Protein AF-A0A0R5RPY8-F1 (afdb_monomer_lite)

Sequence (213 aa):
MSQLYQPDLFLQERIPRKPYCTDDLSYGIRPRSYKTAITRRYIQVNPPHLRTFLLFDLDYAGAALAWEDNNLPMPAWAAINRENTHAHLAYALSAPVLTADFGGRQAALRYLAAIEAAYRAKLGGDDGFSGLITKNPMHPHWELLRGVPDAVRGYDLPYLADFVDLERFKPYVGRSNVEAVGLGRNCTVFNVVSRWAYENVLEYKQQGLTLAG

Structure (mmCIF, N/CA/C/O backbone):
data_AF-A0A0R5RPY8-F1
#
_entry.id   AF-A0A0R5RPY8-F1
#
loop_
_atom_site.group_PDB
_atom_site.id
_atom_site.type_symbol
_atom_site.label_atom_id
_atom_site.label_alt_id
_atom_site.label_comp_id
_atom_site.label_asym_id
_atom_site.label_entity_id
_atom_site.label_seq_id
_atom_site.pdbx_PDB_ins_code
_atom_site.Cartn_x
_atom_site.Cartn_y
_atom_site.Cartn_z
_atom_site.occupancy
_atom_site.B_iso_or_equiv
_atom_site.auth_seq_id
_atom_site.auth_comp_id
_atom_site.auth_asym_id
_atom_site.auth_atom_id
_atom_site.pdbx_PDB_model_num
ATOM 1 N N . MET A 1 1 ? 0.879 14.647 -32.723 1.00 34.28 1 MET A N 1
ATOM 2 C CA . MET A 1 1 ? 1.144 13.501 -31.828 1.00 34.28 1 MET A CA 1
ATOM 3 C C . MET A 1 1 ? 1.061 14.003 -30.397 1.00 34.28 1 MET A C 1
ATOM 5 O O . MET A 1 1 ? 2.007 14.622 -29.930 1.00 34.28 1 MET A O 1
ATOM 9 N N . SER A 1 2 ? -0.089 13.848 -29.737 1.00 33.00 2 SER A N 1
ATOM 10 C CA . SER A 1 2 ? -0.198 14.146 -28.308 1.00 33.00 2 SER A CA 1
ATOM 11 C C . SER A 1 2 ? 0.718 13.177 -27.565 1.00 33.00 2 SER A C 1
ATOM 13 O O . SER A 1 2 ? 0.474 11.971 -27.598 1.00 33.00 2 SER A O 1
ATOM 15 N N . GLN A 1 3 ? 1.786 13.674 -26.939 1.00 34.62 3 GLN A N 1
ATOM 16 C CA . GLN A 1 3 ? 2.471 12.899 -25.911 1.00 34.62 3 GLN A CA 1
ATOM 17 C C . GLN A 1 3 ? 1.409 12.550 -24.871 1.00 34.62 3 GLN A C 1
ATOM 19 O O . GLN A 1 3 ? 0.884 13.437 -24.200 1.00 34.62 3 GLN A O 1
ATOM 24 N N . LEU A 1 4 ? 1.026 11.275 -24.807 1.00 37.06 4 LEU A N 1
ATOM 25 C CA . LEU A 1 4 ? 0.243 10.747 -23.702 1.00 37.06 4 LEU A CA 1
ATOM 26 C C . LEU A 1 4 ? 1.068 11.041 -22.451 1.00 37.06 4 LEU A C 1
ATOM 28 O O . LEU A 1 4 ? 2.100 10.414 -22.228 1.00 37.06 4 LEU A O 1
ATOM 32 N N . TYR A 1 5 ? 0.670 12.066 -21.700 1.00 44.44 5 TYR A N 1
ATOM 33 C CA . TYR A 1 5 ? 1.256 12.378 -20.408 1.00 44.44 5 TYR A CA 1
ATOM 34 C C . TYR A 1 5 ? 0.985 11.170 -19.514 1.00 44.44 5 TYR A C 1
ATOM 36 O O . TYR A 1 5 ? -0.126 10.982 -19.022 1.00 44.44 5 TYR A O 1
ATOM 44 N N . GLN A 1 6 ? 1.973 10.287 -19.410 1.00 51.44 6 GLN A N 1
ATOM 45 C CA . GLN A 1 6 ? 1.868 9.083 -18.611 1.00 51.44 6 GLN A CA 1
ATOM 46 C C . GLN A 1 6 ? 2.116 9.494 -17.157 1.00 51.44 6 GLN A C 1
ATOM 48 O O . GLN A 1 6 ? 3.220 9.949 -16.848 1.00 51.44 6 GLN A O 1
ATOM 53 N N . PRO A 1 7 ? 1.111 9.398 -16.270 1.00 59.22 7 PRO A N 1
ATOM 54 C CA . PRO A 1 7 ? 1.283 9.820 -14.891 1.00 59.22 7 PRO A CA 1
ATOM 55 C C . PRO A 1 7 ? 2.375 8.979 -14.217 1.00 59.22 7 PRO A C 1
ATOM 57 O O . PRO A 1 7 ? 2.445 7.755 -14.384 1.00 59.22 7 PRO A O 1
ATOM 60 N N . ASP A 1 8 ? 3.246 9.656 -13.470 1.00 74.88 8 ASP A N 1
ATOM 61 C CA . ASP A 1 8 ? 4.256 9.005 -12.643 1.00 74.88 8 ASP A CA 1
ATOM 62 C C . ASP A 1 8 ? 3.572 8.154 -11.561 1.00 74.88 8 ASP A C 1
ATOM 64 O O . ASP A 1 8 ? 2.689 8.645 -10.857 1.00 74.88 8 ASP A O 1
ATOM 68 N N . LEU A 1 9 ? 3.998 6.893 -11.404 1.00 77.12 9 LEU A N 1
ATOM 69 C CA . LEU A 1 9 ? 3.459 5.987 -10.379 1.00 77.12 9 LEU A CA 1
ATOM 70 C C . LEU A 1 9 ? 3.677 6.526 -8.974 1.00 77.12 9 LEU A C 1
ATOM 72 O O . LEU A 1 9 ? 2.861 6.296 -8.086 1.00 77.12 9 LEU A O 1
ATOM 76 N N . PHE A 1 10 ? 4.773 7.249 -8.768 1.00 77.00 10 PHE A N 1
ATOM 77 C CA . PHE A 1 10 ? 5.092 7.799 -7.460 1.00 77.00 10 PHE A CA 1
ATOM 78 C C . PHE A 1 10 ? 4.396 9.116 -7.160 1.00 77.00 10 PHE A C 1
ATOM 80 O O . PHE A 1 10 ? 4.655 9.679 -6.095 1.00 77.00 10 PHE A O 1
ATOM 87 N N . LEU A 1 11 ? 3.515 9.588 -8.056 1.00 66.12 11 LEU A N 1
ATOM 88 C CA . LEU A 1 11 ? 2.802 10.852 -7.903 1.00 66.12 11 LEU A CA 1
ATOM 89 C C . LEU A 1 11 ? 3.779 11.949 -7.471 1.00 66.12 11 LEU A C 1
ATOM 91 O O . LEU A 1 11 ? 3.689 12.449 -6.346 1.00 66.12 11 LEU A O 1
ATOM 95 N N . GLN A 1 12 ? 4.773 12.187 -8.342 1.00 59.06 12 GLN A N 1
ATOM 96 C CA . GLN A 1 12 ? 5.889 13.129 -8.194 1.00 59.06 12 GLN A CA 1
ATOM 97 C C . GLN A 1 12 ? 5.537 14.239 -7.191 1.00 59.06 12 GLN A C 1
ATOM 99 O O . GLN A 1 12 ? 4.602 14.988 -7.439 1.00 59.06 12 GLN A O 1
ATOM 104 N N . GLU A 1 13 ? 6.263 14.267 -6.059 1.00 67.25 13 GLU A N 1
ATOM 105 C CA . GLU A 1 13 ? 6.085 15.098 -4.839 1.00 67.25 13 GLU A CA 1
ATOM 106 C C . GLU A 1 13 ? 5.473 14.411 -3.603 1.00 67.25 13 GLU A C 1
ATOM 108 O O . GLU A 1 13 ? 5.621 14.936 -2.498 1.00 67.25 13 GLU A O 1
ATOM 113 N N . ARG A 1 14 ? 4.864 13.223 -3.720 1.00 78.06 14 ARG A N 1
ATOM 114 C CA . ARG A 1 14 ? 4.205 12.563 -2.565 1.00 78.06 14 ARG A CA 1
ATOM 115 C C . ARG A 1 14 ? 5.072 11.573 -1.781 1.00 78.06 14 ARG A C 1
ATOM 117 O O . ARG A 1 14 ? 4.746 11.228 -0.648 1.00 78.06 14 ARG A O 1
ATOM 124 N N . ILE A 1 15 ? 6.184 11.127 -2.350 1.00 84.69 15 ILE A N 1
ATOM 125 C CA . ILE A 1 15 ? 7.127 10.202 -1.704 1.00 84.69 15 ILE A CA 1
ATOM 126 C C . ILE A 1 15 ? 8.147 10.933 -0.804 1.00 84.69 15 ILE A C 1
ATOM 128 O O . ILE A 1 15 ? 8.403 12.127 -0.986 1.00 84.69 15 ILE A O 1
ATOM 132 N N . PRO A 1 16 ? 8.787 10.243 0.162 1.00 90.00 16 PRO A N 1
ATOM 133 C CA . PRO A 1 16 ? 9.788 10.869 1.022 1.00 90.00 16 PRO A CA 1
ATOM 134 C C . PRO A 1 16 ? 10.980 11.436 0.230 1.00 90.00 16 PRO A C 1
ATOM 136 O O . PRO A 1 16 ? 11.504 10.792 -0.673 1.00 90.00 16 PRO A O 1
ATOM 139 N N . ARG A 1 17 ? 11.512 12.597 0.648 1.00 89.88 17 ARG A N 1
ATOM 140 C CA . ARG A 1 17 ? 12.751 13.171 0.068 1.00 89.88 17 ARG A CA 1
ATOM 141 C C . ARG A 1 17 ? 13.954 12.233 0.180 1.00 89.88 17 ARG A C 1
ATOM 143 O O . ARG A 1 17 ? 14.835 12.235 -0.682 1.00 89.88 17 ARG A O 1
ATOM 150 N N . LYS A 1 18 ? 14.007 11.478 1.281 1.00 93.94 18 LYS A N 1
ATOM 151 C CA . LYS A 1 18 ? 15.014 10.451 1.533 1.00 93.94 18 LYS A CA 1
ATOM 152 C C . LYS A 1 18 ? 14.344 9.115 1.866 1.00 93.94 18 LYS A C 1
ATOM 154 O O . LYS A 1 18 ? 14.290 8.774 3.048 1.00 93.94 18 LYS A O 1
ATOM 159 N N . PRO A 1 19 ? 13.784 8.397 0.879 1.00 94.88 19 PRO A N 1
ATOM 160 C CA . PRO A 1 19 ? 13.073 7.164 1.162 1.00 94.88 19 PRO A CA 1
ATOM 161 C C . PRO A 1 19 ? 14.033 6.104 1.694 1.00 94.88 19 PRO A C 1
ATOM 163 O O . PRO A 1 19 ? 15.197 6.041 1.277 1.00 94.88 19 PRO A O 1
ATOM 166 N N . TYR A 1 20 ? 13.538 5.252 2.590 1.00 97.19 20 TYR A N 1
ATOM 167 C CA . TYR A 1 20 ? 14.199 3.981 2.856 1.00 97.19 20 TYR A CA 1
ATOM 168 C C . TYR A 1 20 ? 14.175 3.112 1.599 1.00 97.19 20 TYR A C 1
ATOM 170 O O . TYR A 1 20 ? 13.169 3.040 0.896 1.00 97.19 20 TYR A O 1
ATOM 178 N N . CYS A 1 21 ? 15.287 2.448 1.314 1.00 97.12 21 CYS A N 1
ATOM 179 C CA . CYS A 1 21 ? 15.398 1.530 0.191 1.00 97.12 21 CYS A CA 1
ATOM 180 C C . CYS A 1 21 ? 16.419 0.428 0.480 1.00 97.12 21 CYS A C 1
ATOM 182 O O . CYS A 1 21 ? 17.316 0.611 1.314 1.00 97.12 21 CYS A O 1
ATOM 184 N N . THR A 1 22 ? 16.303 -0.686 -0.238 1.00 97.88 22 THR A N 1
ATOM 185 C CA . THR A 1 22 ? 17.296 -1.769 -0.265 1.00 97.88 22 THR A CA 1
ATOM 186 C C . THR A 1 22 ? 17.104 -2.642 -1.507 1.00 97.88 22 THR A C 1
ATOM 188 O O . THR A 1 22 ? 16.036 -2.620 -2.117 1.00 97.88 22 THR A O 1
ATOM 191 N N . ASP A 1 23 ? 18.127 -3.403 -1.883 1.00 97.31 23 ASP A N 1
ATOM 192 C CA . ASP A 1 23 ? 18.001 -4.471 -2.884 1.00 97.31 23 ASP A CA 1
ATOM 193 C C . ASP A 1 23 ? 17.693 -5.828 -2.248 1.00 97.31 23 ASP A C 1
ATOM 195 O O . ASP A 1 23 ? 17.139 -6.702 -2.906 1.00 97.31 23 ASP A O 1
ATOM 199 N N . ASP A 1 24 ? 18.000 -5.983 -0.963 1.00 95.12 24 ASP A N 1
ATOM 200 C CA . ASP A 1 24 ? 17.752 -7.197 -0.196 1.00 95.12 24 ASP A CA 1
ATOM 201 C C . ASP A 1 24 ? 17.375 -6.807 1.239 1.00 95.12 24 ASP A C 1
ATOM 203 O O . ASP A 1 24 ? 18.067 -6.027 1.905 1.00 95.12 24 ASP A O 1
ATOM 207 N N . LEU A 1 25 ? 16.228 -7.313 1.691 1.00 92.75 25 LEU A N 1
ATOM 208 C CA . LEU A 1 25 ? 15.677 -7.039 3.015 1.00 92.75 25 LEU A CA 1
ATOM 209 C C . LEU A 1 25 ? 16.557 -7.620 4.137 1.00 92.75 25 LEU A C 1
ATOM 211 O O . LEU A 1 25 ? 16.541 -7.073 5.241 1.00 92.75 25 LEU A O 1
ATOM 215 N N . SER A 1 26 ? 17.376 -8.644 3.857 1.00 94.50 26 SER A N 1
ATOM 216 C CA . SER A 1 26 ? 18.283 -9.277 4.828 1.00 94.50 26 SER A CA 1
ATOM 217 C C . SER A 1 26 ? 19.377 -8.329 5.348 1.00 94.50 26 SER A C 1
ATOM 219 O O . SER A 1 26 ? 19.775 -8.408 6.510 1.00 94.50 26 SER A O 1
ATOM 221 N N . TYR A 1 27 ? 19.812 -7.362 4.530 1.00 93.31 27 TYR A N 1
ATOM 222 C CA . TYR A 1 27 ? 20.811 -6.349 4.903 1.00 93.31 27 TYR A CA 1
ATOM 223 C C . TYR A 1 27 ? 20.211 -5.101 5.570 1.00 93.31 27 TYR A C 1
ATOM 225 O O . TYR A 1 27 ? 20.927 -4.129 5.854 1.00 93.31 27 TYR A O 1
ATOM 233 N N . GLY A 1 28 ? 18.898 -5.113 5.808 1.00 94.12 28 GLY A N 1
ATOM 234 C CA . GLY A 1 28 ? 18.139 -3.985 6.328 1.00 94.12 28 GLY A CA 1
ATOM 235 C C . GLY A 1 28 ? 17.889 -2.884 5.294 1.00 94.12 28 GLY A C 1
ATOM 236 O O . GLY A 1 28 ? 18.290 -2.952 4.133 1.00 94.12 28 GLY A O 1
ATOM 237 N N . ILE A 1 29 ? 17.203 -1.830 5.733 1.00 96.50 29 ILE A N 1
ATOM 238 C CA . ILE A 1 29 ? 16.775 -0.707 4.889 1.00 96.50 29 ILE A CA 1
ATOM 239 C C . ILE A 1 29 ? 17.558 0.561 5.234 1.00 96.50 29 ILE A C 1
ATOM 241 O O . ILE A 1 29 ? 17.879 0.807 6.398 1.00 96.50 29 ILE A O 1
ATOM 245 N N . ARG A 1 30 ? 17.883 1.396 4.237 1.00 95.88 30 ARG A N 1
ATOM 246 C CA . ARG A 1 30 ? 18.664 2.628 4.463 1.00 95.88 30 ARG A CA 1
ATOM 247 C C . ARG A 1 30 ? 18.046 3.833 3.757 1.00 95.88 30 ARG A C 1
ATOM 249 O O . ARG A 1 30 ? 17.622 3.690 2.613 1.00 95.88 30 ARG A O 1
ATOM 256 N N . PRO A 1 31 ? 18.039 5.025 4.381 1.00 96.94 31 PRO A N 1
ATOM 257 C CA . PRO A 1 31 ? 17.570 6.232 3.719 1.00 96.94 31 PRO A CA 1
ATOM 258 C C . PRO A 1 31 ? 18.582 6.664 2.650 1.00 96.94 31 PRO A C 1
ATOM 260 O O . PRO A 1 31 ? 19.800 6.684 2.890 1.00 96.94 31 PRO A O 1
ATOM 263 N N . ARG A 1 32 ? 18.098 7.005 1.456 1.00 95.88 32 ARG A N 1
ATOM 264 C CA . ARG A 1 32 ? 18.911 7.478 0.316 1.00 95.88 32 ARG A CA 1
ATOM 265 C C . ARG A 1 32 ? 18.237 8.652 -0.375 1.00 95.88 32 ARG A C 1
ATOM 267 O O . ARG A 1 32 ? 17.076 8.911 -0.117 1.00 95.88 32 ARG A O 1
ATOM 274 N N . SER A 1 33 ? 18.945 9.385 -1.235 1.00 93.56 33 SER A N 1
ATOM 275 C CA . SER A 1 33 ? 18.291 10.380 -2.098 1.00 93.56 33 SER A CA 1
ATOM 276 C C . SER A 1 33 ? 17.282 9.696 -3.022 1.00 93.56 33 SER A C 1
ATOM 278 O O . SER A 1 33 ? 17.474 8.534 -3.385 1.00 93.56 33 SER A O 1
ATOM 280 N N . TYR A 1 34 ? 16.246 10.420 -3.451 1.00 89.31 34 TYR A N 1
ATOM 281 C CA . TYR A 1 34 ? 15.243 9.885 -4.376 1.00 89.31 34 TYR A CA 1
ATOM 282 C C . TYR A 1 34 ? 15.864 9.216 -5.615 1.00 89.31 34 TYR A C 1
ATOM 284 O O . TYR A 1 34 ? 15.565 8.060 -5.906 1.00 89.31 34 TYR A O 1
ATOM 292 N N . LYS A 1 35 ? 16.815 9.899 -6.271 1.00 90.06 35 LYS A N 1
ATOM 293 C CA . LYS A 1 35 ? 17.527 9.394 -7.457 1.00 90.06 35 LYS A CA 1
ATOM 294 C C . LYS A 1 35 ? 18.200 8.038 -7.219 1.00 90.06 35 LYS A C 1
ATOM 296 O O . LYS A 1 35 ? 18.251 7.228 -8.131 1.00 90.06 35 LYS A O 1
ATOM 301 N N . THR A 1 36 ? 18.728 7.791 -6.021 1.00 93.31 36 THR A N 1
ATOM 302 C CA . THR A 1 36 ? 19.337 6.498 -5.673 1.00 93.31 36 THR A CA 1
ATOM 303 C C . THR A 1 36 ? 18.299 5.479 -5.210 1.00 93.31 36 THR A C 1
ATOM 305 O O . THR A 1 36 ? 18.470 4.292 -5.453 1.00 93.31 36 THR A O 1
ATOM 308 N N . ALA A 1 37 ? 17.252 5.907 -4.509 1.00 93.44 37 ALA A N 1
ATOM 309 C CA . ALA A 1 37 ? 16.243 5.007 -3.959 1.00 93.44 37 ALA A CA 1
ATOM 310 C C . ALA A 1 37 ? 15.386 4.355 -5.056 1.00 93.44 37 ALA A C 1
ATOM 312 O O . ALA A 1 37 ? 15.102 3.164 -4.974 1.00 93.44 37 ALA A O 1
ATOM 313 N N . ILE A 1 38 ? 15.040 5.101 -6.113 1.00 92.00 38 ILE A N 1
ATOM 314 C CA . ILE A 1 38 ? 14.225 4.594 -7.231 1.00 92.00 38 ILE A CA 1
ATOM 315 C C . ILE A 1 38 ? 14.919 3.502 -8.054 1.00 92.00 38 ILE A C 1
ATOM 317 O O . ILE A 1 38 ? 14.260 2.763 -8.778 1.00 92.00 38 ILE A O 1
ATOM 321 N N . THR A 1 39 ? 16.239 3.360 -7.932 1.00 94.00 39 THR A N 1
ATOM 322 C CA . THR A 1 39 ? 16.997 2.301 -8.611 1.00 94.00 39 THR A CA 1
ATOM 323 C C . THR A 1 39 ? 17.139 1.040 -7.763 1.00 94.00 39 THR A C 1
ATOM 325 O O . THR A 1 39 ? 17.891 0.155 -8.153 1.00 94.00 39 THR A O 1
ATOM 328 N N . ARG A 1 40 ? 16.509 0.963 -6.584 1.00 96.94 40 ARG A N 1
ATOM 329 C CA . ARG A 1 40 ? 16.592 -0.203 -5.690 1.00 96.94 40 ARG A CA 1
ATOM 330 C C . ARG A 1 40 ? 15.372 -1.094 -5.818 1.00 96.94 40 ARG A C 1
ATOM 332 O O . ARG A 1 40 ? 14.296 -0.605 -6.162 1.00 96.94 40 ARG A O 1
ATOM 339 N N . ARG A 1 41 ? 15.515 -2.383 -5.506 1.00 97.19 41 ARG A N 1
ATOM 340 C CA . ARG A 1 41 ? 14.393 -3.337 -5.588 1.00 97.19 41 ARG A CA 1
ATOM 341 C C . ARG A 1 41 ? 13.245 -2.967 -4.654 1.00 97.19 41 ARG A C 1
ATOM 343 O O . ARG A 1 41 ? 12.090 -3.100 -5.042 1.00 97.19 41 ARG A O 1
ATOM 350 N N . TYR A 1 42 ? 13.535 -2.470 -3.461 1.00 97.69 42 TYR A N 1
ATOM 351 C CA . TYR A 1 42 ? 12.527 -2.071 -2.484 1.00 97.69 42 TYR A CA 1
ATOM 352 C C . TYR A 1 42 ? 12.649 -0.586 -2.152 1.00 97.69 42 TYR A C 1
ATOM 354 O O . TYR A 1 42 ? 13.760 -0.063 -2.014 1.00 97.69 42 TYR A O 1
ATOM 362 N N . ILE A 1 43 ? 11.509 0.089 -1.994 1.00 96.38 43 ILE A N 1
ATOM 363 C CA . ILE A 1 43 ? 11.436 1.530 -1.729 1.00 96.38 43 ILE A CA 1
ATOM 364 C C . ILE A 1 43 ? 10.279 1.880 -0.786 1.00 96.38 43 ILE A C 1
ATOM 366 O O . ILE A 1 43 ? 9.211 1.269 -0.816 1.00 96.38 43 ILE A O 1
ATOM 370 N N . GLN A 1 44 ? 10.492 2.873 0.071 1.00 96.19 44 GLN A N 1
ATOM 371 C CA . GLN A 1 44 ? 9.447 3.508 0.866 1.00 96.19 44 GLN A CA 1
ATOM 372 C C . GLN A 1 44 ? 8.684 4.523 0.012 1.00 96.19 44 GLN A C 1
ATOM 374 O O . GLN A 1 44 ? 9.271 5.477 -0.496 1.00 96.19 44 GLN A O 1
ATOM 379 N N . VAL A 1 45 ? 7.365 4.366 -0.074 1.00 94.62 45 VAL A N 1
ATOM 380 C CA . VAL A 1 45 ? 6.493 5.291 -0.823 1.00 94.62 45 VAL A CA 1
ATOM 381 C C . VAL A 1 45 ? 5.672 6.213 0.081 1.00 94.62 45 VAL A C 1
ATOM 383 O O . VAL A 1 45 ? 5.328 7.319 -0.322 1.00 94.62 45 VAL A O 1
ATOM 386 N N . ASN A 1 46 ? 5.414 5.796 1.323 1.00 93.50 46 ASN A N 1
ATOM 387 C CA . ASN A 1 46 ? 4.678 6.575 2.317 1.00 93.50 46 ASN A CA 1
ATOM 388 C C . ASN A 1 46 ? 5.648 7.379 3.209 1.00 93.50 46 ASN A C 1
ATOM 390 O O . ASN A 1 46 ? 6.485 6.767 3.888 1.00 93.50 46 ASN A O 1
ATOM 394 N N . PRO A 1 47 ? 5.567 8.724 3.254 1.00 89.75 47 PRO A N 1
ATOM 395 C CA . PRO A 1 47 ? 6.270 9.531 4.252 1.00 89.75 47 PRO A CA 1
ATOM 396 C C . PRO A 1 47 ? 5.873 9.162 5.691 1.00 89.75 47 PRO A C 1
ATOM 398 O O . PRO A 1 47 ? 4.746 8.744 5.926 1.00 89.75 47 PRO A O 1
ATOM 401 N N . PRO A 1 48 ? 6.737 9.379 6.702 1.00 85.56 48 PRO A N 1
ATOM 402 C CA . PRO A 1 48 ? 6.416 9.009 8.089 1.00 85.56 48 PRO A CA 1
ATOM 403 C C . PRO A 1 48 ? 5.131 9.644 8.652 1.00 85.56 48 PRO A C 1
ATOM 405 O O . PRO A 1 48 ? 4.483 9.064 9.517 1.00 85.56 48 PRO A O 1
ATOM 408 N N . HIS A 1 49 ? 4.771 10.832 8.160 1.00 85.12 49 HIS A N 1
ATOM 409 C CA . HIS A 1 49 ? 3.637 11.638 8.624 1.00 85.12 49 HIS A CA 1
ATOM 410 C C . HIS A 1 49 ? 2.422 11.588 7.680 1.00 85.12 49 HIS A C 1
ATOM 412 O O . HIS A 1 49 ? 1.419 12.248 7.959 1.00 85.12 49 HIS A O 1
ATOM 418 N N . LEU A 1 50 ? 2.502 10.846 6.567 1.00 89.38 50 LEU A N 1
ATOM 419 C CA . LEU A 1 50 ? 1.454 10.783 5.549 1.00 89.38 50 LEU A CA 1
ATOM 420 C C . LEU A 1 50 ? 1.270 9.364 5.019 1.00 89.38 50 LEU A C 1
ATOM 422 O O . LEU A 1 50 ? 2.229 8.695 4.637 1.00 89.38 50 LEU A O 1
ATOM 426 N N . ARG A 1 51 ? 0.014 8.949 4.885 1.00 92.00 51 ARG A N 1
ATOM 427 C CA . ARG A 1 51 ? -0.363 7.808 4.060 1.00 92.00 51 ARG A CA 1
ATOM 428 C C . ARG A 1 51 ? -0.784 8.319 2.689 1.00 92.00 51 ARG A C 1
ATOM 430 O O . ARG A 1 51 ? -1.780 9.028 2.570 1.00 92.00 51 ARG A O 1
ATOM 437 N N . THR A 1 52 ? 0.015 8.004 1.679 1.00 93.69 52 THR A N 1
ATOM 438 C CA . THR A 1 52 ? -0.209 8.348 0.267 1.00 93.69 52 THR A CA 1
ATOM 439 C C . THR A 1 52 ? -0.686 7.138 -0.527 1.00 93.69 52 THR A C 1
ATOM 441 O O . THR A 1 52 ? -1.449 7.298 -1.476 1.00 93.69 5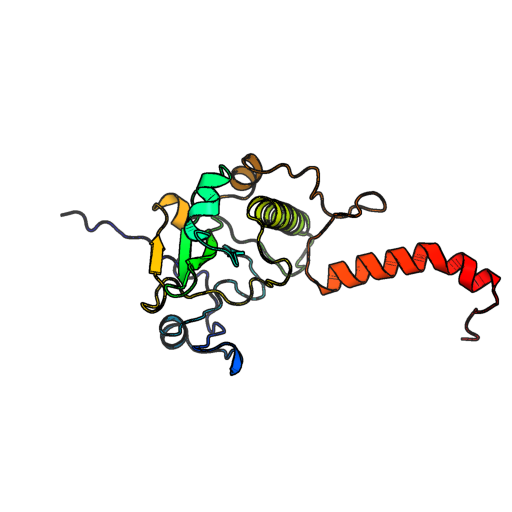2 THR A O 1
ATOM 444 N N . PHE A 1 53 ? -0.287 5.940 -0.095 1.00 95.69 53 PHE A N 1
ATOM 445 C CA . PHE A 1 53 ? -0.694 4.659 -0.652 1.00 95.69 53 PHE A CA 1
ATOM 446 C C . PHE A 1 53 ? -1.146 3.702 0.453 1.00 95.69 53 PHE A C 1
ATOM 448 O O . PHE A 1 53 ? -0.470 3.585 1.484 1.00 95.69 53 PHE A O 1
ATOM 455 N N . LEU A 1 54 ? -2.237 2.971 0.211 1.00 95.94 54 LEU A N 1
ATOM 456 C CA . LEU A 1 54 ? -2.533 1.733 0.937 1.00 95.94 54 LEU A CA 1
ATOM 457 C C . LEU A 1 54 ? -1.745 0.621 0.253 1.00 95.94 54 LEU A C 1
ATOM 459 O O . LEU A 1 54 ? -1.800 0.498 -0.971 1.00 95.94 54 LEU A O 1
ATOM 463 N N . LEU A 1 55 ? -0.986 -0.145 1.032 1.00 97.06 55 LEU A N 1
ATOM 464 C CA . LEU A 1 55 ? -0.080 -1.168 0.521 1.00 97.06 55 LEU A CA 1
ATOM 465 C C . LEU A 1 55 ? -0.455 -2.521 1.108 1.00 97.06 55 LEU A C 1
ATOM 467 O O . LEU A 1 55 ? -0.606 -2.640 2.324 1.00 97.06 55 LEU A O 1
ATOM 471 N N . PHE A 1 56 ? -0.523 -3.529 0.250 1.00 97.56 56 PHE A N 1
ATOM 472 C CA . PHE A 1 56 ? -0.854 -4.897 0.630 1.00 97.56 56 PHE A CA 1
ATOM 473 C C . PHE A 1 56 ? 0.214 -5.834 0.086 1.00 97.56 56 PHE A C 1
ATOM 475 O O . PHE A 1 56 ? 0.497 -5.791 -1.110 1.00 97.56 56 PHE A O 1
ATOM 482 N N . ASP A 1 57 ? 0.810 -6.639 0.962 1.00 96.62 57 ASP A N 1
ATOM 483 C CA . ASP A 1 57 ? 1.704 -7.729 0.581 1.00 96.62 57 ASP A CA 1
ATOM 484 C C . ASP A 1 57 ? 0.909 -9.031 0.577 1.00 96.62 57 ASP A C 1
ATOM 486 O O . ASP A 1 57 ? 0.221 -9.351 1.553 1.00 96.62 57 ASP A O 1
ATOM 490 N N . LEU A 1 58 ? 0.931 -9.709 -0.564 1.00 97.50 58 LEU A N 1
ATOM 491 C CA . LEU A 1 58 ? 0.110 -10.871 -0.856 1.00 97.50 58 LEU A CA 1
ATOM 492 C C . LEU A 1 58 ? 1.028 -12.045 -1.201 1.00 97.50 58 LEU A C 1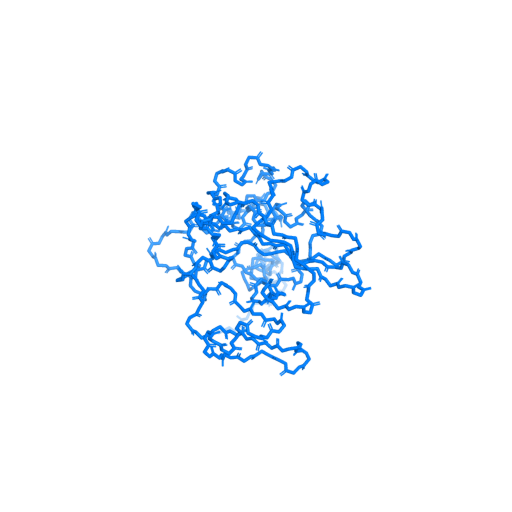
ATOM 494 O O . LEU A 1 58 ? 1.604 -12.107 -2.296 1.00 97.50 58 LEU A O 1
ATOM 498 N N . ASP A 1 59 ? 1.144 -12.972 -0.251 1.00 95.12 59 ASP A N 1
ATOM 499 C CA . ASP A 1 59 ? 2.081 -14.094 -0.288 1.00 95.12 59 ASP A CA 1
ATOM 500 C C . ASP A 1 59 ? 1.462 -15.385 -0.837 1.00 95.12 59 ASP A C 1
ATOM 502 O O . ASP A 1 59 ? 1.492 -16.444 -0.209 1.00 95.12 59 ASP A O 1
ATOM 506 N N . TYR A 1 60 ? 0.869 -15.296 -2.025 1.00 95.44 60 TYR A N 1
ATOM 507 C CA . TYR A 1 60 ? 0.305 -16.450 -2.719 1.00 95.44 60 TYR A CA 1
ATOM 508 C C . TYR A 1 60 ? 0.361 -16.287 -4.239 1.00 95.44 60 TYR A C 1
ATOM 510 O O . TYR A 1 60 ? 0.596 -15.199 -4.774 1.00 95.44 60 TYR A O 1
ATOM 518 N N . ALA A 1 61 ? 0.174 -17.400 -4.950 1.00 93.25 61 ALA A N 1
ATOM 519 C CA . ALA A 1 61 ? 0.273 -17.418 -6.399 1.00 93.25 61 ALA A CA 1
ATOM 520 C C . ALA A 1 61 ? -0.874 -16.652 -7.070 1.00 93.25 61 ALA A C 1
ATOM 522 O O . ALA A 1 61 ? -2.024 -16.761 -6.656 1.00 93.25 61 ALA A O 1
ATOM 523 N N . GLY A 1 62 ? -0.563 -15.883 -8.118 1.00 90.06 62 GLY A N 1
ATOM 524 C CA . GLY A 1 62 ? -1.565 -15.086 -8.844 1.00 90.06 62 GLY A CA 1
ATOM 525 C C . GLY A 1 62 ? -2.044 -13.827 -8.108 1.00 90.06 62 GLY A C 1
ATOM 526 O O . GLY A 1 62 ? -2.935 -13.136 -8.596 1.00 90.06 62 GLY A O 1
ATOM 527 N N . ALA A 1 63 ? -1.416 -13.469 -6.984 1.00 94.69 63 ALA A N 1
ATOM 528 C CA . ALA A 1 63 ? -1.817 -12.355 -6.127 1.00 94.69 63 ALA A CA 1
ATOM 529 C C . ALA A 1 63 ? -1.982 -10.996 -6.835 1.00 94.69 63 ALA A C 1
ATOM 531 O O . ALA A 1 63 ? -2.716 -10.129 -6.368 1.00 94.69 63 ALA A O 1
ATOM 532 N N . ALA A 1 64 ? -1.324 -10.790 -7.977 1.00 96.38 64 ALA A N 1
ATOM 533 C CA . ALA A 1 64 ? -1.426 -9.560 -8.760 1.00 96.38 64 ALA A CA 1
ATOM 534 C C . ALA A 1 64 ? -2.854 -9.233 -9.238 1.00 96.38 64 ALA A C 1
ATOM 536 O O . ALA A 1 64 ? -3.167 -8.057 -9.436 1.00 96.38 64 ALA A O 1
ATOM 537 N N . LEU A 1 65 ? -3.695 -10.257 -9.425 1.00 96.81 65 LEU A N 1
ATOM 538 C CA . LEU A 1 65 ? -5.083 -10.135 -9.890 1.00 96.81 65 LEU A CA 1
ATOM 539 C C . LEU A 1 65 ? -6.110 -10.322 -8.766 1.00 96.81 65 LEU A C 1
ATOM 541 O O . LEU A 1 65 ? -7.304 -10.196 -9.007 1.00 96.81 65 LEU A O 1
ATOM 545 N N . ALA A 1 66 ? -5.664 -10.500 -7.519 1.00 97.19 66 ALA A N 1
ATOM 546 C CA . ALA A 1 66 ? -6.554 -10.719 -6.380 1.00 97.19 66 ALA A CA 1
ATOM 547 C C . ALA A 1 66 ? -7.581 -9.591 -6.172 1.00 97.19 66 ALA A C 1
ATOM 549 O O . ALA A 1 66 ? -8.645 -9.820 -5.602 1.00 97.19 66 ALA A O 1
ATOM 550 N N . TRP A 1 67 ? -7.279 -8.368 -6.620 1.00 97.94 67 TRP A N 1
ATOM 551 C CA . TRP A 1 67 ? -8.232 -7.259 -6.593 1.00 97.94 67 TRP A CA 1
ATOM 552 C C . TRP A 1 67 ? -9.433 -7.508 -7.514 1.00 97.94 67 T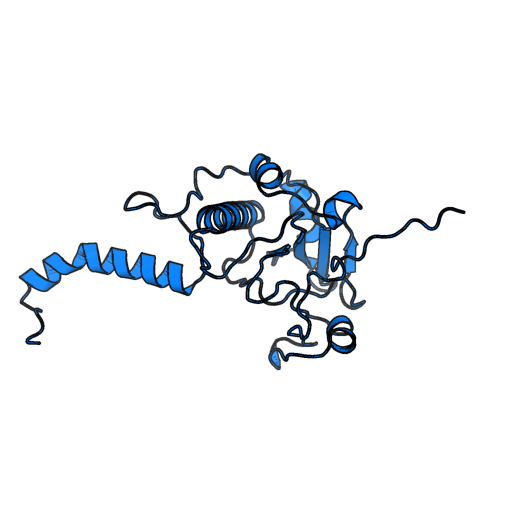RP A C 1
ATOM 554 O O . TRP A 1 67 ? -10.557 -7.199 -7.131 1.00 97.94 67 TRP A O 1
ATOM 564 N N . GLU A 1 68 ? -9.211 -8.092 -8.691 1.00 97.44 68 GLU A N 1
ATOM 565 C CA . GLU A 1 68 ? -10.257 -8.398 -9.667 1.00 97.44 68 GLU A CA 1
ATOM 566 C C . GLU A 1 68 ? -11.132 -9.541 -9.148 1.00 97.44 68 GLU A C 1
ATOM 568 O O . GLU A 1 68 ? -12.352 -9.391 -9.065 1.00 97.44 68 GLU A O 1
ATOM 573 N N . ASP A 1 69 ? -10.502 -10.614 -8.660 1.00 96.75 69 ASP A N 1
ATOM 574 C CA . ASP A 1 69 ? -11.188 -11.774 -8.071 1.00 96.75 69 ASP A CA 1
ATOM 575 C C . ASP A 1 69 ? -12.081 -11.392 -6.879 1.00 96.75 69 ASP A C 1
ATOM 577 O O . ASP A 1 69 ? -13.122 -12.004 -6.633 1.00 96.75 69 ASP A O 1
ATOM 581 N N . ASN A 1 70 ? -11.692 -10.349 -6.141 1.00 96.62 70 ASN A N 1
ATOM 582 C CA . ASN A 1 70 ? -12.424 -9.846 -4.983 1.00 96.62 70 ASN A CA 1
ATOM 583 C C . ASN A 1 70 ? -13.326 -8.644 -5.292 1.00 96.62 70 ASN A C 1
ATOM 585 O O . ASN A 1 70 ? -13.843 -8.023 -4.357 1.00 96.62 70 ASN A O 1
ATOM 589 N N . ASN A 1 71 ? -13.535 -8.296 -6.565 1.00 97.19 71 ASN A N 1
ATOM 590 C CA . ASN A 1 71 ? -14.355 -7.153 -6.974 1.00 97.19 71 ASN A CA 1
ATOM 591 C C . ASN A 1 71 ? -13.963 -5.866 -6.217 1.00 97.19 71 ASN A C 1
ATOM 593 O O . ASN A 1 71 ? -14.797 -5.190 -5.609 1.00 97.19 71 ASN A O 1
ATOM 597 N N . LEU A 1 72 ? -12.661 -5.604 -6.147 1.00 97.94 72 LEU A N 1
ATOM 598 C CA . LEU A 1 72 ? -12.068 -4.368 -5.650 1.00 97.94 72 LEU A CA 1
ATOM 599 C C . LEU A 1 72 ? -11.717 -3.465 -6.838 1.00 97.94 72 LEU A C 1
ATOM 601 O O . LEU A 1 72 ? -11.563 -3.949 -7.961 1.00 97.94 72 LEU A O 1
ATOM 605 N N . PRO A 1 73 ? -11.559 -2.150 -6.626 1.00 97.69 73 PRO A N 1
ATOM 606 C CA . PRO A 1 73 ? -11.099 -1.279 -7.690 1.00 97.69 73 PRO A CA 1
ATOM 607 C C . PRO A 1 73 ? -9.680 -1.669 -8.120 1.00 97.69 73 PRO A C 1
ATOM 609 O O . PRO A 1 73 ? -8.915 -2.276 -7.363 1.00 97.69 73 PRO A O 1
ATOM 612 N N . MET A 1 74 ? -9.312 -1.293 -9.342 1.00 97.81 74 MET A N 1
ATOM 613 C CA . MET A 1 74 ? -7.969 -1.542 -9.860 1.00 97.81 74 MET A CA 1
ATOM 614 C C . MET A 1 74 ? -6.929 -0.761 -9.035 1.00 97.81 74 MET A C 1
ATOM 616 O O . MET A 1 74 ? -7.116 0.444 -8.827 1.00 97.81 74 MET A O 1
ATOM 620 N N . PRO A 1 75 ? -5.823 -1.386 -8.590 1.00 97.81 75 PRO A N 1
ATOM 621 C CA . PRO A 1 75 ? -4.752 -0.689 -7.887 1.00 97.81 75 PRO A CA 1
ATOM 622 C C . PRO A 1 75 ? -3.967 0.233 -8.832 1.00 97.81 75 PRO A C 1
ATOM 624 O O . PRO A 1 75 ? -3.942 0.047 -10.048 1.00 97.81 75 PRO A O 1
ATOM 627 N N . ALA A 1 76 ? -3.258 1.212 -8.269 1.00 96.44 76 ALA A N 1
ATOM 628 C CA . ALA A 1 76 ? -2.323 2.051 -9.021 1.00 96.44 76 ALA A CA 1
ATOM 629 C C . ALA A 1 76 ? -1.196 1.208 -9.643 1.00 96.44 76 ALA A C 1
ATOM 631 O O . ALA A 1 76 ? -0.753 1.469 -10.766 1.00 96.44 76 ALA A O 1
ATOM 632 N N . TRP A 1 77 ? -0.750 0.175 -8.925 1.00 97.50 77 TRP A N 1
ATOM 633 C CA . TRP A 1 77 ? 0.102 -0.878 -9.464 1.00 97.50 77 TRP A CA 1
ATOM 634 C C . TRP A 1 77 ? -0.006 -2.176 -8.660 1.00 97.50 77 TRP A C 1
ATOM 636 O O . TRP A 1 77 ? -0.324 -2.160 -7.468 1.00 97.50 77 TRP A O 1
ATOM 646 N N . ALA A 1 78 ? 0.365 -3.280 -9.307 1.00 98.00 78 ALA A N 1
ATOM 647 C CA . ALA A 1 78 ? 0.806 -4.503 -8.653 1.00 98.00 78 ALA A CA 1
ATOM 648 C C . ALA A 1 78 ? 2.250 -4.816 -9.083 1.00 98.00 78 ALA A C 1
ATOM 650 O O . ALA A 1 78 ? 2.551 -4.905 -10.275 1.00 98.00 78 ALA A O 1
ATOM 651 N N . ALA A 1 79 ? 3.151 -4.943 -8.107 1.00 97.88 79 ALA A N 1
ATOM 652 C CA . ALA A 1 79 ? 4.552 -5.298 -8.323 1.00 97.88 79 ALA A CA 1
ATOM 653 C C . ALA A 1 79 ? 4.770 -6.770 -7.955 1.00 97.88 79 ALA A C 1
ATOM 655 O O . ALA A 1 79 ? 4.620 -7.159 -6.794 1.00 97.88 79 ALA A O 1
ATOM 656 N N . ILE A 1 80 ? 5.117 -7.576 -8.951 1.00 98.19 80 ILE A N 1
ATOM 657 C CA . ILE A 1 80 ? 5.044 -9.035 -8.925 1.00 98.19 80 ILE A CA 1
ATOM 658 C C . ILE A 1 80 ? 6.456 -9.611 -8.848 1.00 98.19 80 ILE A C 1
ATOM 660 O O . ILE A 1 80 ? 7.356 -9.218 -9.599 1.00 98.19 80 ILE A O 1
ATOM 664 N N . ASN A 1 81 ? 6.655 -10.561 -7.939 1.00 96.56 81 ASN A N 1
ATOM 665 C CA . ASN A 1 81 ? 7.849 -11.388 -7.941 1.00 96.56 81 ASN A CA 1
ATOM 666 C C . ASN A 1 81 ? 7.725 -12.461 -9.030 1.00 96.56 81 ASN A C 1
ATOM 668 O O . ASN A 1 81 ? 6.822 -13.287 -8.988 1.00 96.56 81 ASN A O 1
ATOM 672 N N . ARG A 1 82 ? 8.650 -12.458 -9.991 1.00 94.56 82 ARG A N 1
ATOM 673 C CA . ARG A 1 82 ? 8.655 -13.383 -11.133 1.00 94.56 82 ARG A CA 1
ATOM 674 C C . ARG A 1 82 ? 8.877 -14.843 -10.732 1.00 94.56 82 ARG A C 1
ATOM 676 O O . ARG A 1 82 ? 8.509 -15.732 -11.487 1.00 94.56 82 ARG A O 1
ATOM 683 N N . GLU A 1 83 ? 9.493 -15.086 -9.576 1.00 93.56 83 GLU A N 1
ATOM 684 C CA . GLU A 1 83 ? 9.866 -16.434 -9.134 1.00 93.56 83 GLU A CA 1
ATOM 685 C C . GLU A 1 83 ? 8.711 -17.160 -8.439 1.00 93.56 83 GLU A C 1
ATOM 687 O O . GLU A 1 83 ? 8.481 -18.337 -8.698 1.00 93.56 83 GLU A O 1
ATOM 692 N N . ASN A 1 84 ? 7.974 -16.466 -7.565 1.00 93.75 84 ASN A N 1
ATOM 693 C CA . ASN A 1 84 ? 6.908 -17.067 -6.754 1.00 93.75 84 ASN A CA 1
ATOM 694 C C . ASN A 1 84 ? 5.517 -16.462 -7.001 1.00 93.75 84 ASN A C 1
ATOM 696 O O . ASN A 1 84 ? 4.539 -16.918 -6.420 1.00 93.75 84 ASN A O 1
ATOM 700 N N . THR A 1 85 ? 5.405 -15.450 -7.865 1.00 95.44 85 THR A N 1
ATOM 701 C CA . THR A 1 85 ? 4.166 -14.732 -8.218 1.00 95.44 85 THR A CA 1
ATOM 702 C C . THR A 1 85 ? 3.472 -13.982 -7.073 1.00 95.44 85 THR A C 1
ATOM 704 O O . THR A 1 85 ? 2.383 -13.445 -7.268 1.00 95.44 85 THR A O 1
ATOM 707 N N . HIS A 1 86 ? 4.131 -13.844 -5.916 1.00 96.88 86 HIS A N 1
ATOM 708 C CA . HIS A 1 86 ? 3.664 -12.989 -4.821 1.00 96.88 86 HIS A CA 1
ATOM 709 C C . HIS A 1 86 ? 3.718 -11.522 -5.249 1.00 96.88 86 HIS A C 1
ATOM 711 O O . HIS A 1 86 ? 4.695 -11.074 -5.874 1.00 96.88 86 HIS A O 1
ATOM 717 N N . ALA A 1 87 ? 2.744 -10.722 -4.833 1.00 97.62 87 ALA A N 1
ATOM 718 C CA . ALA A 1 87 ? 2.595 -9.355 -5.319 1.00 97.62 87 ALA A CA 1
ATOM 719 C C . ALA A 1 87 ? 2.442 -8.343 -4.184 1.00 97.62 87 ALA A C 1
ATOM 721 O O . ALA A 1 87 ? 1.837 -8.626 -3.159 1.00 97.62 87 ALA A O 1
ATOM 722 N N . HIS A 1 88 ? 2.983 -7.142 -4.391 1.00 98.00 88 HIS A N 1
ATOM 723 C CA . HIS A 1 88 ? 2.580 -5.979 -3.605 1.00 98.00 88 HIS A CA 1
ATOM 724 C C . HIS A 1 88 ? 1.585 -5.161 -4.414 1.00 98.00 88 HIS A C 1
ATOM 726 O O . HIS A 1 88 ? 1.922 -4.711 -5.514 1.00 98.00 88 HIS A O 1
ATOM 732 N N . LEU A 1 89 ? 0.402 -4.928 -3.859 1.00 98.31 89 LEU A N 1
ATOM 733 C CA . LEU A 1 89 ? -0.611 -4.055 -4.443 1.00 98.31 89 LEU A CA 1
ATOM 734 C C . LEU A 1 89 ? -0.543 -2.688 -3.771 1.00 98.31 89 LEU A C 1
ATOM 736 O O . LEU A 1 89 ? -0.349 -2.590 -2.557 1.00 98.31 89 LEU A O 1
ATOM 740 N N . ALA A 1 90 ? -0.729 -1.634 -4.561 1.00 97.62 90 ALA A N 1
ATOM 741 C CA . ALA A 1 90 ? -0.785 -0.275 -4.052 1.00 97.62 90 ALA A CA 1
ATOM 742 C C . ALA A 1 90 ? -2.001 0.478 -4.576 1.00 97.62 90 ALA A C 1
ATOM 744 O O . ALA A 1 90 ? -2.178 0.634 -5.784 1.00 97.62 90 ALA A O 1
ATOM 745 N N . TYR A 1 91 ? -2.790 1.018 -3.657 1.00 97.56 91 TYR A N 1
ATOM 746 C CA . TYR A 1 91 ? -3.885 1.929 -3.961 1.00 97.56 91 TYR A CA 1
ATOM 747 C C . TYR A 1 91 ? -3.442 3.349 -3.652 1.00 97.56 91 TYR A C 1
ATOM 749 O O . TYR A 1 91 ? -3.154 3.674 -2.499 1.00 97.56 91 TYR A O 1
ATOM 757 N N . ALA A 1 92 ? -3.361 4.188 -4.682 1.00 96.00 92 ALA A N 1
ATOM 758 C CA . ALA A 1 92 ? -3.049 5.598 -4.515 1.00 96.00 92 ALA A CA 1
ATOM 759 C C . ALA A 1 92 ? -4.238 6.334 -3.893 1.00 96.00 92 ALA A C 1
ATOM 761 O O . ALA A 1 92 ? -5.384 6.106 -4.277 1.00 96.00 92 ALA A O 1
ATOM 762 N N . LEU A 1 93 ? -3.961 7.240 -2.958 1.00 94.81 93 LEU A N 1
ATOM 763 C CA . LEU A 1 93 ? -4.963 8.144 -2.405 1.00 94.81 93 LEU A CA 1
ATOM 764 C C . LEU A 1 93 ? -4.925 9.479 -3.138 1.00 94.81 93 LEU A C 1
ATOM 766 O O . LEU A 1 93 ? -3.868 10.110 -3.218 1.00 94.81 93 LEU A O 1
ATOM 770 N N . SER A 1 94 ? -6.076 9.950 -3.614 1.00 92.81 94 SER A N 1
ATOM 771 C CA . SER A 1 94 ? -6.210 11.270 -4.243 1.00 92.81 94 SER A CA 1
ATOM 772 C C . SER A 1 94 ? -5.827 12.385 -3.260 1.00 92.81 94 SER A C 1
ATOM 774 O O . SER A 1 94 ? -5.053 13.286 -3.606 1.00 92.81 94 SER A O 1
ATOM 776 N N . ALA A 1 95 ? -6.245 12.248 -1.998 1.00 91.38 95 ALA A N 1
ATOM 777 C CA . ALA A 1 95 ? -5.874 13.091 -0.865 1.00 91.38 95 ALA A CA 1
ATOM 778 C C . ALA A 1 95 ? -5.112 12.276 0.205 1.00 91.38 95 ALA A C 1
ATOM 780 O O . ALA A 1 95 ? -5.705 11.401 0.839 1.00 91.38 95 ALA A O 1
ATOM 781 N N . PRO A 1 96 ? -3.812 12.547 0.442 1.00 90.25 96 PRO A N 1
ATOM 782 C CA . PRO A 1 96 ? -3.043 11.864 1.478 1.00 90.25 96 PRO A CA 1
ATOM 783 C C . PRO A 1 96 ? -3.601 12.108 2.884 1.00 90.25 96 PRO A C 1
ATOM 785 O O . PRO A 1 96 ? -4.034 13.214 3.214 1.00 90.25 96 PRO A O 1
ATOM 788 N N . VAL A 1 97 ? -3.525 11.093 3.741 1.00 89.50 97 VAL A N 1
ATOM 789 C CA . VAL A 1 97 ? -4.034 11.151 5.119 1.00 89.50 97 VAL A CA 1
ATOM 790 C C . VAL A 1 97 ? -2.879 11.365 6.088 1.00 89.50 97 VAL A C 1
ATOM 792 O O . VAL A 1 97 ? -1.883 10.647 6.042 1.00 89.50 97 VAL A O 1
ATOM 795 N N . LEU A 1 98 ? -3.009 12.333 6.995 1.00 86.56 98 LEU A N 1
ATOM 796 C CA . LEU A 1 98 ? -2.030 12.554 8.061 1.00 86.56 98 LEU A CA 1
ATOM 797 C C . LEU A 1 98 ? -2.038 11.383 9.047 1.00 86.56 98 LEU A C 1
ATOM 799 O O . LEU A 1 98 ? -3.087 11.016 9.573 1.00 86.56 98 LEU A O 1
ATOM 803 N N . THR A 1 99 ? -0.861 10.815 9.305 1.00 78.94 99 THR A N 1
ATOM 804 C CA . THR A 1 99 ? -0.676 9.715 10.269 1.00 78.94 99 THR A CA 1
ATOM 805 C C . THR A 1 99 ? -0.253 10.205 11.652 1.00 78.94 99 THR A C 1
ATOM 807 O O . THR A 1 99 ? -0.388 9.469 12.624 1.00 78.94 99 THR A O 1
ATOM 810 N N . ALA A 1 100 ? 0.256 11.436 11.752 1.00 67.69 100 ALA A N 1
ATOM 811 C CA . ALA A 1 100 ? 0.629 12.064 13.015 1.00 67.69 100 ALA A CA 1
ATOM 812 C C . ALA A 1 100 ? -0.554 12.830 13.627 1.00 67.69 100 ALA A C 1
ATOM 814 O O . ALA A 1 100 ? -1.333 13.466 12.911 1.00 67.69 100 ALA A O 1
ATOM 815 N N . ASP A 1 101 ? -0.655 12.799 14.957 1.00 54.81 101 ASP A N 1
ATOM 816 C CA . ASP A 1 101 ? -1.744 13.419 15.713 1.00 54.81 101 ASP A CA 1
ATOM 817 C C . ASP A 1 101 ? -1.531 14.942 15.817 1.00 54.81 101 ASP A C 1
ATOM 819 O O . ASP A 1 101 ? -1.042 15.475 16.809 1.00 54.81 101 ASP A O 1
ATOM 823 N N . PHE A 1 102 ? -1.844 15.661 14.738 1.00 50.12 102 PHE A N 1
ATOM 824 C CA . PHE A 1 102 ? -1.882 17.124 14.720 1.00 50.12 102 PHE A CA 1
ATOM 825 C C . PHE A 1 102 ? -3.342 17.594 14.700 1.00 50.12 102 PHE A C 1
ATOM 827 O O . PHE A 1 102 ? -3.983 17.647 13.649 1.00 50.12 102 PHE A O 1
ATOM 834 N N . GLY A 1 103 ? -3.870 17.949 15.875 1.00 50.53 103 GLY A N 1
ATOM 835 C CA . GLY A 1 103 ? -5.083 18.767 15.996 1.00 50.53 103 GLY A CA 1
ATOM 836 C C . GLY A 1 103 ? -6.423 18.067 15.729 1.00 50.53 103 GLY A C 1
ATOM 837 O O . GLY A 1 103 ? -7.324 18.694 15.181 1.00 50.53 103 GLY A O 1
ATOM 838 N N . GLY A 1 104 ? -6.589 16.790 16.095 1.00 49.72 104 GLY A N 1
ATOM 839 C CA . GLY A 1 104 ? -7.919 16.156 16.141 1.00 49.72 104 GLY A CA 1
ATOM 840 C C . GLY A 1 104 ? -8.429 15.541 14.830 1.00 49.72 104 GLY A C 1
ATOM 841 O O . GLY A 1 104 ? -9.574 15.094 14.767 1.00 49.72 104 GLY A O 1
ATOM 842 N N . ARG A 1 105 ? -7.590 15.414 13.790 1.00 57.09 105 ARG A N 1
ATOM 843 C CA . ARG A 1 105 ? -7.929 14.719 12.522 1.00 57.09 105 ARG A CA 1
ATOM 844 C C . ARG A 1 105 ? -7.928 13.185 12.622 1.00 57.09 105 ARG A C 1
ATOM 846 O O . ARG A 1 105 ? -7.732 12.484 11.631 1.00 57.09 105 ARG A O 1
ATOM 853 N N . GLN A 1 106 ? -8.209 12.643 13.803 1.00 71.50 106 GLN A N 1
ATOM 854 C CA . GLN A 1 106 ? -8.229 11.201 14.028 1.00 71.50 106 GLN A CA 1
ATOM 855 C C . GLN A 1 106 ? -9.342 10.487 13.246 1.00 71.50 106 GLN A C 1
ATOM 857 O O . GLN A 1 106 ? -9.219 9.299 12.981 1.00 71.50 106 GLN A O 1
ATOM 862 N N . ALA A 1 107 ? -10.419 11.181 12.855 1.00 79.38 107 ALA A N 1
ATOM 863 C CA . ALA A 1 107 ? -11.519 10.571 12.105 1.00 79.38 107 ALA A CA 1
ATOM 864 C C . ALA A 1 107 ? -11.074 10.038 10.733 1.00 79.38 107 ALA A C 1
ATOM 866 O O . ALA A 1 107 ? -11.376 8.896 10.405 1.00 79.38 107 ALA A O 1
ATOM 867 N N . ALA A 1 108 ? -10.300 10.821 9.973 1.00 84.19 108 ALA A N 1
ATOM 868 C CA . ALA A 1 108 ? -9.788 10.397 8.670 1.00 84.19 108 ALA A CA 1
ATOM 869 C C . ALA A 1 108 ? -8.772 9.253 8.799 1.00 84.19 108 ALA A C 1
ATOM 871 O O . ALA A 1 108 ? -8.810 8.309 8.020 1.00 84.19 108 ALA A O 1
ATOM 872 N N . LEU A 1 109 ? -7.903 9.302 9.816 1.00 84.44 109 LEU A N 1
ATOM 873 C CA . LEU A 1 109 ? -6.936 8.237 10.092 1.00 84.44 109 LEU A CA 1
ATOM 874 C C . LEU A 1 109 ? -7.622 6.928 10.508 1.00 84.44 109 LEU A C 1
ATOM 876 O O . LEU A 1 109 ? -7.257 5.859 10.030 1.00 84.44 109 LEU A O 1
ATOM 880 N N . ARG A 1 110 ? -8.646 7.014 11.361 1.00 82.88 110 ARG A N 1
ATOM 881 C CA . ARG A 1 110 ? -9.495 5.881 11.744 1.00 82.88 110 ARG A CA 1
ATOM 882 C C . ARG A 1 110 ? -10.231 5.291 10.546 1.00 82.88 110 ARG A C 1
ATOM 884 O O . ARG A 1 110 ? -10.278 4.076 10.402 1.00 82.88 110 ARG A O 1
ATOM 891 N N . TYR A 1 111 ? -10.784 6.147 9.692 1.00 88.56 111 TYR A N 1
ATOM 892 C CA . TYR A 1 111 ? -11.502 5.722 8.497 1.00 88.56 111 TYR A CA 1
ATOM 893 C C . TYR A 1 111 ? -10.577 5.029 7.492 1.00 88.56 111 TYR A C 1
ATOM 895 O O . TYR A 1 111 ? -10.873 3.924 7.048 1.00 88.56 111 TYR A O 1
ATOM 903 N N . LEU A 1 112 ? -9.407 5.619 7.229 1.00 90.44 112 LEU A N 1
ATOM 904 C CA . LEU A 1 112 ? -8.336 4.996 6.455 1.00 90.44 112 LEU A CA 1
ATOM 905 C C . LEU A 1 112 ? -7.969 3.617 7.016 1.00 90.44 112 LEU A C 1
ATOM 907 O O . LEU A 1 112 ? -7.870 2.661 6.257 1.00 90.44 112 LEU A O 1
ATOM 911 N N . ALA A 1 113 ? -7.762 3.515 8.330 1.00 87.19 113 ALA A N 1
ATOM 912 C CA . ALA A 1 113 ? -7.347 2.266 8.953 1.00 87.19 113 ALA A CA 1
ATOM 913 C C . ALA A 1 113 ? -8.420 1.169 8.846 1.00 87.19 113 ALA A C 1
ATOM 915 O O . ALA A 1 113 ? -8.075 0.015 8.609 1.00 87.19 113 ALA A O 1
ATOM 916 N N . ALA A 1 114 ? -9.703 1.532 8.959 1.00 87.88 114 ALA A N 1
ATOM 917 C CA . ALA A 1 114 ? -10.816 0.609 8.747 1.00 87.88 114 ALA A CA 1
ATOM 918 C C . ALA A 1 114 ? -10.860 0.092 7.301 1.00 87.88 114 ALA A C 1
ATOM 920 O O . ALA A 1 114 ? -10.997 -1.110 7.084 1.00 87.88 114 ALA A O 1
ATOM 921 N N . ILE A 1 115 ? -10.679 0.981 6.316 1.00 93.31 115 ILE A N 1
ATOM 922 C CA . ILE A 1 115 ? -10.590 0.603 4.897 1.00 93.31 115 ILE A CA 1
ATOM 923 C C . ILE A 1 115 ? -9.382 -0.311 4.666 1.00 93.31 115 ILE A C 1
ATOM 925 O O . ILE A 1 115 ? -9.517 -1.350 4.032 1.00 93.31 115 ILE A O 1
ATOM 929 N N . GLU A 1 116 ? -8.212 0.029 5.211 1.00 92.81 116 GLU A N 1
ATOM 930 C CA . GLU A 1 116 ? -7.001 -0.784 5.069 1.00 92.81 116 GLU A CA 1
ATOM 931 C C . GLU A 1 116 ? -7.179 -2.184 5.679 1.00 92.81 116 GLU A C 1
ATOM 933 O O . GLU A 1 116 ? -6.799 -3.174 5.059 1.00 92.81 116 GLU A O 1
ATOM 938 N N . ALA A 1 117 ? -7.794 -2.291 6.860 1.00 89.00 117 ALA A N 1
ATOM 939 C CA . ALA A 1 117 ? -8.102 -3.578 7.480 1.00 89.00 117 ALA A CA 1
ATOM 940 C C . ALA A 1 117 ? -9.096 -4.398 6.640 1.00 89.00 117 ALA A C 1
ATOM 942 O O . ALA A 1 117 ? -8.861 -5.583 6.402 1.00 89.00 117 ALA A O 1
ATOM 943 N N . ALA A 1 118 ? -10.151 -3.761 6.128 1.00 92.69 118 ALA A N 1
ATOM 944 C CA . ALA A 1 118 ? -11.152 -4.428 5.306 1.00 92.69 118 ALA A CA 1
ATOM 945 C C . ALA A 1 118 ? -10.579 -4.917 3.966 1.00 92.69 118 ALA A C 1
ATOM 947 O O . ALA A 1 118 ? -10.849 -6.044 3.553 1.00 92.69 118 ALA A O 1
ATOM 948 N N . TYR A 1 119 ? -9.738 -4.110 3.312 1.00 95.81 119 TYR A N 1
ATOM 949 C CA . TYR A 1 119 ? -9.031 -4.511 2.092 1.00 95.81 119 TYR A CA 1
ATOM 950 C C . TYR A 1 119 ? -8.047 -5.646 2.369 1.00 95.81 119 TYR A C 1
ATOM 952 O O . TYR A 1 119 ? -8.020 -6.606 1.604 1.00 95.81 119 TYR A O 1
ATOM 960 N N . ARG A 1 120 ? -7.277 -5.580 3.466 1.00 93.75 120 ARG A N 1
ATOM 961 C CA . ARG A 1 120 ? -6.352 -6.657 3.855 1.00 93.75 120 ARG A CA 1
ATOM 962 C C . ARG A 1 120 ? -7.097 -7.976 4.044 1.00 93.75 120 ARG A C 1
ATOM 964 O O . ARG A 1 120 ? -6.681 -8.978 3.474 1.00 93.75 120 ARG A O 1
ATOM 971 N N . ALA A 1 121 ? -8.212 -7.955 4.775 1.00 92.00 121 ALA A N 1
ATOM 972 C CA . ALA A 1 121 ? -9.036 -9.138 5.001 1.00 92.00 121 ALA A CA 1
ATOM 973 C C . ALA A 1 121 ? -9.612 -9.694 3.691 1.00 92.00 121 ALA A C 1
ATOM 975 O O . ALA A 1 121 ? -9.543 -10.897 3.453 1.00 92.00 121 ALA A O 1
ATOM 976 N N . LYS A 1 122 ? -10.132 -8.823 2.816 1.00 95.31 122 LYS A N 1
ATOM 977 C CA . LYS A 1 122 ? -10.705 -9.235 1.527 1.00 95.31 122 LYS A CA 1
ATOM 978 C C . LYS A 1 122 ? -9.649 -9.804 0.574 1.00 95.31 122 LYS A C 1
ATOM 980 O O . LYS A 1 122 ? -9.915 -10.768 -0.126 1.00 95.31 122 LYS A O 1
ATOM 985 N N . LEU A 1 123 ? -8.445 -9.234 0.572 1.00 96.25 123 LEU A N 1
ATOM 986 C CA . LEU A 1 123 ? -7.324 -9.688 -0.253 1.00 96.25 123 LEU A CA 1
ATOM 987 C C . LEU A 1 123 ? -6.564 -10.881 0.349 1.00 96.25 123 LEU A C 1
ATOM 989 O O . LEU A 1 123 ? -5.655 -11.388 -0.301 1.00 96.25 123 LEU A O 1
ATOM 993 N N . GLY A 1 124 ? -6.860 -11.304 1.582 1.00 93.88 124 GLY A N 1
ATOM 994 C CA . GLY A 1 124 ? -6.044 -12.300 2.288 1.00 93.88 124 GLY A CA 1
ATOM 995 C C . GLY A 1 124 ? -4.580 -11.866 2.436 1.00 93.88 124 GLY A C 1
ATOM 996 O O . GLY A 1 124 ? -3.674 -12.674 2.250 1.00 93.88 124 GLY A O 1
ATOM 997 N N . GLY A 1 125 ? -4.347 -10.571 2.671 1.00 91.44 125 GLY A N 1
ATOM 998 C CA . GLY A 1 125 ? -3.000 -10.012 2.784 1.00 91.44 125 GLY A CA 1
ATOM 999 C C . GLY A 1 125 ? -2.342 -10.278 4.133 1.00 91.44 125 GLY A C 1
ATOM 1000 O O . GLY A 1 125 ? -3.021 -10.541 5.123 1.00 91.44 125 GLY A O 1
ATOM 1001 N N . ASP A 1 126 ? -1.016 -10.159 4.179 1.00 88.44 126 ASP A N 1
ATOM 1002 C CA . ASP A 1 126 ? -0.240 -10.417 5.393 1.00 88.44 126 ASP A CA 1
ATOM 1003 C C . ASP A 1 126 ? -0.533 -9.391 6.515 1.00 88.44 126 ASP A C 1
ATOM 1005 O O . ASP A 1 126 ? -0.317 -8.180 6.372 1.00 88.44 126 ASP A O 1
ATOM 1009 N N . ASP A 1 127 ? -0.976 -9.880 7.678 1.00 78.94 127 ASP A N 1
ATOM 1010 C CA . ASP A 1 127 ? -1.131 -9.104 8.924 1.00 78.94 127 ASP A CA 1
ATOM 1011 C C . ASP A 1 127 ? 0.233 -8.649 9.495 1.00 78.94 127 ASP A C 1
ATOM 1013 O O . ASP A 1 127 ? 0.369 -7.641 10.212 1.00 78.94 127 ASP A O 1
ATOM 1017 N N . GLY A 1 128 ? 1.283 -9.389 9.138 1.00 80.00 128 GLY A N 1
ATOM 1018 C CA . GLY A 1 128 ? 2.699 -9.115 9.344 1.00 80.00 128 GLY A CA 1
ATOM 1019 C C . GLY A 1 128 ? 3.256 -7.967 8.488 1.00 80.00 128 GLY A C 1
ATOM 1020 O O . GLY A 1 128 ? 4.362 -7.468 8.763 1.00 80.00 128 GLY A O 1
ATOM 1021 N N . PHE A 1 129 ? 2.479 -7.418 7.557 1.00 85.56 129 PHE A N 1
ATOM 1022 C CA . PHE A 1 129 ? 2.967 -6.368 6.679 1.00 85.56 129 PHE A CA 1
ATOM 1023 C C . PHE A 1 129 ? 2.738 -4.961 7.249 1.00 85.56 129 PHE A C 1
ATOM 1025 O O . PHE A 1 129 ? 1.619 -4.506 7.475 1.00 85.56 129 PHE A O 1
ATOM 1032 N N . SER A 1 130 ? 3.833 -4.227 7.469 1.00 81.88 130 SER A N 1
ATOM 1033 C CA . SER A 1 130 ? 3.791 -2.871 8.047 1.00 81.88 130 SER A CA 1
ATOM 1034 C C . SER A 1 130 ? 3.492 -1.752 7.041 1.00 81.88 130 SER A C 1
ATOM 1036 O O . SER A 1 130 ? 3.254 -0.612 7.450 1.00 81.88 130 SER A O 1
ATOM 1038 N N . GLY A 1 131 ? 3.593 -2.024 5.735 1.00 88.06 131 GLY A N 1
ATOM 1039 C CA . GLY A 1 131 ? 3.471 -0.998 4.693 1.00 88.06 131 GLY A CA 1
ATOM 1040 C C . GLY A 1 131 ? 4.584 0.063 4.696 1.00 88.06 131 GLY A C 1
ATOM 1041 O O . GLY A 1 131 ? 4.413 1.129 4.099 1.00 88.06 131 GLY A O 1
ATOM 1042 N N . LEU A 1 132 ? 5.713 -0.177 5.380 1.00 91.19 132 LEU A N 1
ATOM 1043 C CA . LEU A 1 132 ? 6.844 0.761 5.409 1.00 91.19 132 LEU A CA 1
ATOM 1044 C C . LEU A 1 132 ? 7.623 0.773 4.087 1.00 91.19 132 LEU A C 1
ATOM 1046 O O . LEU A 1 132 ? 7.992 1.838 3.593 1.00 91.19 132 LEU A O 1
ATOM 1050 N N . ILE A 1 133 ? 7.889 -0.406 3.528 1.00 94.69 133 ILE A N 1
ATOM 1051 C CA . ILE A 1 133 ? 8.642 -0.583 2.287 1.00 94.69 133 ILE A CA 1
ATOM 1052 C C . ILE A 1 133 ? 7.863 -1.503 1.350 1.00 94.69 133 ILE A C 1
ATOM 1054 O O . ILE A 1 133 ? 7.195 -2.429 1.804 1.00 94.69 133 ILE A O 1
ATOM 1058 N N . THR A 1 134 ? 7.935 -1.247 0.048 1.00 96.88 134 THR A N 1
ATOM 1059 C CA . THR A 1 134 ? 7.267 -2.060 -0.972 1.00 96.88 134 THR A CA 1
ATOM 1060 C C . THR A 1 134 ? 8.231 -2.457 -2.084 1.00 96.88 134 THR A C 1
ATOM 1062 O O . THR A 1 134 ? 9.248 -1.786 -2.287 1.00 96.88 134 THR A O 1
ATOM 1065 N N . LYS A 1 135 ? 7.902 -3.522 -2.828 1.00 97.19 135 LYS A N 1
ATOM 1066 C CA . LYS A 1 135 ? 8.494 -3.802 -4.143 1.00 97.19 135 LYS A CA 1
ATOM 1067 C C . LYS A 1 135 ? 8.365 -2.539 -5.002 1.00 97.19 135 LYS A C 1
ATOM 1069 O O . LYS A 1 135 ? 7.281 -1.964 -5.110 1.00 97.19 135 LYS A O 1
ATOM 1074 N N . ASN A 1 136 ? 9.485 -2.063 -5.537 1.00 96.06 136 ASN A N 1
ATOM 1075 C CA . ASN A 1 136 ? 9.564 -0.829 -6.307 1.00 96.06 136 ASN A CA 1
ATOM 1076 C C . ASN A 1 136 ? 9.004 -1.050 -7.723 1.00 96.06 136 ASN A C 1
ATOM 1078 O O . ASN A 1 136 ? 9.678 -1.695 -8.525 1.00 96.06 136 ASN A O 1
ATOM 1082 N N . PRO A 1 137 ? 7.844 -0.478 -8.091 1.00 94.44 137 PRO A N 1
ATOM 1083 C CA . PRO A 1 137 ? 7.242 -0.727 -9.400 1.00 94.44 137 PRO A CA 1
ATOM 1084 C C . PRO A 1 137 ? 8.080 -0.218 -10.586 1.00 94.44 137 PRO A C 1
ATOM 1086 O O . PRO A 1 137 ? 7.838 -0.619 -11.717 1.00 94.44 137 PRO A O 1
ATOM 1089 N N . MET A 1 138 ? 9.069 0.651 -10.356 1.00 91.75 138 MET A N 1
ATOM 1090 C CA . MET A 1 138 ? 9.964 1.159 -11.401 1.00 91.75 138 MET A CA 1
ATOM 1091 C C . MET A 1 138 ? 11.219 0.297 -11.594 1.00 91.75 138 MET A C 1
ATOM 1093 O O . MET A 1 138 ? 12.004 0.558 -12.506 1.00 91.75 138 MET A O 1
ATOM 1097 N N . HIS A 1 139 ? 11.442 -0.712 -10.746 1.00 95.25 139 HIS A N 1
ATOM 1098 C CA . HIS A 1 139 ? 12.624 -1.562 -10.823 1.00 95.25 139 HIS A CA 1
ATOM 1099 C C . HIS A 1 139 ? 12.361 -2.806 -11.698 1.00 95.25 139 HIS A C 1
ATOM 1101 O O . HIS A 1 139 ? 11.436 -3.560 -11.402 1.00 95.25 139 HIS A O 1
ATOM 1107 N N . PRO A 1 140 ? 13.206 -3.113 -12.706 1.00 94.38 140 PRO A N 1
ATOM 1108 C CA . PRO A 1 140 ? 12.950 -4.178 -13.693 1.00 94.38 140 PRO A CA 1
ATOM 1109 C C . PRO A 1 140 ? 12.925 -5.607 -13.120 1.00 94.38 140 PRO A C 1
ATOM 1111 O O . PRO A 1 140 ? 12.418 -6.527 -13.761 1.00 94.38 140 PRO A O 1
ATOM 1114 N N . HIS A 1 141 ? 13.470 -5.794 -11.913 1.00 96.50 141 HIS A N 1
ATOM 1115 C CA . HIS A 1 141 ? 13.405 -7.060 -11.169 1.00 96.50 141 HIS A CA 1
ATOM 1116 C C . HIS A 1 141 ? 11.965 -7.538 -10.958 1.00 96.50 141 HIS A C 1
ATOM 1118 O O . HIS A 1 141 ? 11.701 -8.735 -11.016 1.00 96.50 141 HIS A O 1
ATOM 1124 N N . TRP A 1 142 ? 11.036 -6.607 -10.741 1.00 97.31 142 TRP A N 1
ATOM 1125 C CA . TRP A 1 142 ? 9.628 -6.930 -10.566 1.00 97.31 142 TRP A CA 1
ATOM 1126 C C . TRP A 1 142 ? 8.915 -6.860 -11.906 1.00 97.31 142 TRP A C 1
ATOM 1128 O O . TRP A 1 142 ? 9.192 -5.991 -12.735 1.00 97.31 142 TRP A O 1
ATOM 1138 N N . GLU A 1 143 ? 7.999 -7.789 -12.128 1.00 97.12 143 GLU A N 1
ATOM 1139 C CA . GLU A 1 143 ? 7.011 -7.615 -13.180 1.00 97.12 143 GLU A CA 1
ATOM 1140 C C . GLU A 1 143 ? 5.950 -6.621 -12.696 1.00 97.12 143 GLU A C 1
ATOM 1142 O O . GLU A 1 143 ? 5.598 -6.595 -11.516 1.00 97.12 143 GLU A O 1
ATOM 1147 N N . LEU A 1 144 ? 5.503 -5.741 -13.588 1.00 96.75 144 LEU A N 1
ATOM 1148 C CA . LEU A 1 144 ? 4.630 -4.629 -13.242 1.00 96.75 144 LEU A CA 1
ATOM 1149 C C . LEU A 1 144 ? 3.308 -4.754 -13.986 1.00 96.75 144 LEU A C 1
ATOM 1151 O O . LEU A 1 144 ? 3.267 -4.585 -15.205 1.00 96.75 144 LEU A O 1
ATOM 1155 N N . LEU A 1 145 ? 2.225 -4.899 -13.229 1.00 96.69 145 LEU A N 1
ATOM 1156 C CA . LEU A 1 145 ? 0.892 -4.565 -13.707 1.00 96.69 145 LEU A CA 1
ATOM 1157 C C . LEU A 1 145 ? 0.602 -3.118 -13.309 1.00 96.69 145 LEU A C 1
ATOM 1159 O O . LEU A 1 145 ? 0.500 -2.780 -12.129 1.00 96.69 145 LEU A O 1
ATOM 1163 N N . ARG A 1 146 ? 0.534 -2.237 -14.306 1.00 95.50 146 ARG A N 1
ATOM 1164 C CA . ARG A 1 146 ? 0.281 -0.807 -14.110 1.00 95.50 146 ARG A CA 1
ATOM 1165 C C . ARG A 1 146 ? -1.219 -0.534 -14.169 1.00 95.50 146 ARG A C 1
ATOM 1167 O O . ARG A 1 146 ? -1.871 -0.943 -15.125 1.00 95.50 146 ARG A O 1
ATOM 1174 N N . GLY A 1 147 ? -1.731 0.208 -13.191 1.00 95.12 147 GLY A N 1
ATOM 1175 C CA . GLY A 1 147 ? -3.116 0.661 -13.183 1.00 95.12 147 GLY A CA 1
ATOM 1176 C C . GLY A 1 147 ? -3.419 1.682 -14.280 1.00 95.12 147 GLY A C 1
ATOM 1177 O O . GLY A 1 147 ? -2.529 2.361 -14.805 1.00 95.12 147 GLY A O 1
ATOM 1178 N N . VAL A 1 148 ? -4.703 1.824 -14.601 1.00 94.06 148 VAL A N 1
ATOM 1179 C CA . VAL A 1 148 ? -5.198 2.888 -15.488 1.00 94.06 148 VAL A CA 1
ATOM 1180 C C . VAL A 1 148 ? -4.896 4.285 -14.914 1.00 94.06 148 VAL A C 1
ATOM 1182 O O . VAL A 1 148 ? -4.704 4.420 -13.702 1.00 94.06 148 VAL A O 1
ATOM 1185 N N . PRO A 1 149 ? -4.862 5.353 -15.740 1.00 91.69 149 PRO A N 1
ATOM 1186 C CA . PRO A 1 149 ? -4.494 6.696 -15.283 1.00 91.69 149 PRO A CA 1
ATOM 1187 C C . PRO A 1 149 ? -5.251 7.192 -14.044 1.00 91.69 149 PRO A C 1
ATOM 1189 O O . PRO A 1 149 ? -4.647 7.841 -13.194 1.00 91.69 149 PRO A O 1
ATOM 1192 N N . ASP A 1 150 ? -6.536 6.860 -13.909 1.00 91.12 150 ASP A N 1
ATOM 1193 C CA . ASP A 1 150 ? -7.347 7.287 -12.765 1.00 91.12 150 ASP A CA 1
ATOM 1194 C C . ASP A 1 150 ? -6.996 6.525 -11.479 1.00 91.12 150 ASP A C 1
ATOM 1196 O O . ASP A 1 150 ? -6.877 7.140 -10.421 1.00 91.12 150 ASP A O 1
ATOM 1200 N N . ALA A 1 151 ? -6.678 5.229 -11.577 1.00 94.00 151 ALA A N 1
ATOM 1201 C CA . ALA A 1 151 ? -6.152 4.451 -10.455 1.00 94.00 151 ALA A CA 1
ATOM 1202 C C . ALA A 1 151 ? -4.800 4.999 -9.972 1.00 94.00 151 ALA A C 1
ATOM 1204 O O . ALA A 1 151 ? -4.538 5.051 -8.771 1.00 94.00 151 ALA A O 1
ATOM 1205 N N . VAL A 1 152 ? -3.945 5.443 -10.904 1.00 92.56 152 VAL A N 1
ATOM 1206 C CA . VAL A 1 152 ? -2.644 6.053 -10.580 1.00 92.56 152 VAL A CA 1
ATOM 1207 C C . VAL A 1 152 ? -2.820 7.422 -9.925 1.00 92.56 152 VAL A C 1
ATOM 1209 O O . VAL A 1 152 ? -2.136 7.695 -8.943 1.00 92.56 152 VAL A O 1
ATOM 1212 N N . ARG A 1 153 ? -3.743 8.265 -10.417 1.00 90.69 153 ARG A N 1
ATOM 1213 C CA . ARG A 1 153 ? -4.097 9.560 -9.789 1.00 90.69 153 ARG A CA 1
ATOM 1214 C C . ARG A 1 153 ? -4.631 9.389 -8.366 1.00 90.69 153 ARG A C 1
ATOM 1216 O O . ARG A 1 153 ? -4.409 10.261 -7.524 1.00 90.69 153 ARG A O 1
ATOM 1223 N N . GLY A 1 154 ? -5.271 8.254 -8.115 1.00 93.81 154 GLY A N 1
ATOM 1224 C CA . GLY A 1 154 ? -5.695 7.802 -6.806 1.00 93.81 154 GLY A CA 1
ATOM 1225 C C . GLY A 1 154 ? -7.172 8.017 -6.534 1.00 93.81 154 GLY A C 1
ATOM 1226 O O . GLY A 1 154 ? -7.843 8.836 -7.158 1.00 93.81 154 GLY A O 1
ATOM 1227 N N . TYR A 1 155 ? -7.652 7.269 -5.551 1.00 96.06 155 TYR A N 1
ATOM 1228 C CA . TYR A 1 155 ? -9.038 7.248 -5.115 1.00 96.06 155 TYR A CA 1
ATOM 1229 C C . TYR A 1 155 ? -9.217 8.070 -3.844 1.00 96.06 155 TYR A C 1
ATOM 1231 O O . TYR A 1 155 ? -8.285 8.224 -3.048 1.00 96.06 155 TYR A O 1
ATOM 1239 N N . ASP A 1 156 ? -10.415 8.602 -3.636 1.00 95.56 156 ASP A N 1
ATOM 1240 C CA . ASP A 1 156 ? -10.793 9.077 -2.311 1.00 95.56 156 ASP A CA 1
ATOM 1241 C C . ASP A 1 156 ? -11.205 7.898 -1.407 1.00 95.56 156 ASP A C 1
ATOM 1243 O O . ASP A 1 156 ? -11.463 6.781 -1.860 1.00 95.56 156 ASP A O 1
ATOM 1247 N N . LEU A 1 157 ? -11.187 8.130 -0.091 1.00 95.31 157 LEU A N 1
ATOM 1248 C CA . LEU A 1 157 ? -11.545 7.095 0.881 1.00 95.31 157 LEU A CA 1
ATOM 1249 C C . LEU A 1 157 ? -13.010 6.636 0.766 1.00 95.31 157 LEU A C 1
ATOM 1251 O O . LEU A 1 157 ? -13.221 5.429 0.869 1.00 95.31 157 LEU A O 1
ATOM 1255 N N . PRO A 1 158 ? -14.004 7.526 0.547 1.00 96.06 158 PRO A N 1
ATOM 1256 C CA . PRO A 1 158 ? -15.387 7.108 0.322 1.00 96.06 158 PRO A CA 1
ATOM 1257 C C . PRO A 1 158 ? -15.542 6.123 -0.837 1.00 96.06 158 PRO A C 1
ATOM 1259 O O . PRO A 1 158 ? -16.134 5.068 -0.646 1.00 96.06 158 PRO A O 1
ATOM 1262 N N . TYR A 1 159 ? -14.925 6.398 -1.986 1.00 97.25 159 TYR A N 1
ATOM 1263 C CA . TYR A 1 159 ? -14.962 5.494 -3.130 1.00 97.25 159 TYR A CA 1
ATOM 1264 C C . TYR A 1 159 ? -14.368 4.127 -2.788 1.00 97.25 159 TYR A C 1
ATOM 1266 O O . TYR A 1 159 ? -14.961 3.102 -3.100 1.00 97.25 159 TYR A O 1
ATOM 1274 N N . LEU A 1 160 ? -13.212 4.084 -2.113 1.00 97.56 160 LEU A N 1
ATOM 1275 C CA . LEU A 1 160 ? -12.618 2.807 -1.703 1.00 97.56 160 LEU A CA 1
ATOM 1276 C C . LEU A 1 160 ? -13.521 2.038 -0.728 1.00 97.56 160 LEU A C 1
ATOM 1278 O O . LEU A 1 160 ? -13.547 0.807 -0.781 1.00 97.56 160 LEU A O 1
ATOM 1282 N N . ALA A 1 161 ? -14.247 2.742 0.143 1.00 96.25 161 ALA A N 1
ATOM 1283 C CA . ALA A 1 161 ? -15.146 2.145 1.123 1.00 96.25 161 ALA A CA 1
ATOM 1284 C C . ALA A 1 161 ? -16.366 1.458 0.495 1.00 96.25 161 ALA A C 1
ATOM 1286 O O . ALA A 1 161 ? -16.826 0.467 1.054 1.00 96.25 161 ALA A O 1
ATOM 1287 N N . ASP A 1 162 ? -16.840 1.907 -0.670 1.00 96.81 162 ASP A N 1
ATOM 1288 C CA . ASP A 1 162 ? -18.002 1.310 -1.350 1.00 96.81 162 ASP A CA 1
ATOM 1289 C C . ASP A 1 162 ? -17.784 -0.167 -1.747 1.00 96.81 162 ASP A C 1
ATOM 1291 O O . ASP A 1 162 ? -18.739 -0.901 -2.000 1.00 96.81 162 ASP A O 1
ATOM 1295 N N . PHE A 1 163 ? -16.531 -0.635 -1.768 1.00 96.44 163 PHE A N 1
ATOM 1296 C CA . PHE A 1 163 ? -16.164 -2.001 -2.156 1.00 96.44 163 PHE A CA 1
ATOM 1297 C C . PHE A 1 163 ? -15.953 -2.956 -0.974 1.00 96.44 163 PHE A C 1
ATOM 1299 O O . PHE A 1 163 ? -15.608 -4.129 -1.183 1.00 96.44 163 PHE A O 1
ATOM 1306 N N . VAL A 1 164 ? -16.121 -2.484 0.263 1.00 93.88 164 VAL A N 1
ATOM 1307 C CA . VAL A 1 164 ? -15.852 -3.263 1.477 1.00 93.88 164 VAL A CA 1
ATOM 1308 C C . VAL A 1 164 ? -16.909 -3.045 2.556 1.00 93.88 164 VAL A C 1
ATOM 1310 O O . VAL A 1 164 ? -17.429 -1.952 2.742 1.00 93.88 164 VAL A O 1
ATOM 1313 N N . ASP A 1 165 ? -17.192 -4.094 3.326 1.00 88.75 165 ASP A N 1
ATOM 1314 C CA . ASP A 1 165 ? -18.041 -3.991 4.513 1.00 88.75 165 ASP A CA 1
ATOM 1315 C C . ASP A 1 165 ? -17.225 -3.443 5.692 1.00 88.75 165 ASP A C 1
ATOM 1317 O O . ASP A 1 165 ? -16.478 -4.170 6.348 1.00 88.75 165 ASP A O 1
ATOM 1321 N N . LEU A 1 166 ? -17.360 -2.142 5.957 1.00 85.94 166 LEU A N 1
ATOM 1322 C CA . LEU A 1 166 ? -16.665 -1.480 7.061 1.00 85.94 166 LEU A CA 1
ATOM 1323 C C . LEU A 1 166 ? -17.279 -1.755 8.433 1.00 85.94 166 LEU A C 1
ATOM 1325 O O . LEU A 1 166 ? -16.656 -1.401 9.435 1.00 85.94 166 LEU A O 1
ATOM 1329 N N . GLU A 1 167 ? -18.474 -2.347 8.525 1.00 74.69 167 GLU A N 1
ATOM 1330 C CA . GLU A 1 167 ? -19.146 -2.520 9.816 1.00 74.69 167 GLU A CA 1
ATOM 1331 C C . GLU A 1 167 ? -18.346 -3.402 10.771 1.00 74.69 167 GLU A C 1
ATOM 1333 O O . GLU A 1 167 ? -18.290 -3.115 11.969 1.00 74.69 167 GLU A O 1
ATOM 1338 N N . ARG A 1 168 ? -17.650 -4.395 10.215 1.00 70.50 168 ARG A N 1
ATOM 1339 C CA . ARG A 1 168 ? -16.756 -5.309 10.938 1.00 70.50 168 ARG A CA 1
ATOM 1340 C C . ARG A 1 168 ? -15.468 -4.624 11.405 1.00 70.50 168 ARG A C 1
ATOM 1342 O O . ARG A 1 168 ? -14.962 -4.898 12.487 1.00 70.50 168 ARG A O 1
ATOM 1349 N N . PHE A 1 169 ? -14.987 -3.648 10.638 1.00 69.44 169 PHE A N 1
ATOM 1350 C CA . PHE A 1 169 ? -13.693 -2.987 10.846 1.00 69.44 169 PHE A CA 1
ATOM 1351 C C . PHE A 1 169 ? -13.808 -1.602 11.493 1.00 69.44 169 PHE A C 1
ATOM 1353 O O . PHE A 1 169 ? -12.850 -0.823 11.476 1.00 69.44 169 PHE A O 1
ATOM 1360 N N . LYS A 1 170 ? -14.968 -1.265 12.080 1.00 61.97 170 LYS A N 1
ATOM 1361 C CA . LYS A 1 170 ? -15.156 0.007 12.790 1.00 61.97 170 LYS A CA 1
ATOM 1362 C C . LYS A 1 170 ? -14.087 0.141 13.892 1.00 61.97 170 LYS A C 1
ATOM 1364 O O . LYS A 1 170 ? -13.970 -0.761 14.726 1.00 61.97 170 LYS A O 1
ATOM 1369 N N . PRO A 1 171 ? -13.327 1.254 13.923 1.00 54.50 171 PRO A N 1
ATOM 1370 C CA . PRO A 1 171 ? -12.299 1.475 14.929 1.00 54.50 171 PRO A CA 1
ATOM 1371 C C . PRO A 1 171 ? -12.898 1.433 16.331 1.00 54.50 171 PRO A C 1
ATOM 1373 O O . PRO A 1 171 ? -14.051 1.812 16.536 1.00 54.50 171 PRO A O 1
ATOM 1376 N N . TYR A 1 172 ? -12.091 1.018 17.303 1.00 52.03 172 TYR A N 1
ATOM 1377 C CA . TYR A 1 172 ? -12.509 0.906 18.693 1.00 52.03 172 TYR A CA 1
ATOM 1378 C C . TYR A 1 172 ? -12.962 2.276 19.222 1.00 52.03 172 TYR A C 1
ATOM 1380 O O . TYR A 1 172 ? -12.150 3.181 19.423 1.00 52.03 172 TYR A O 1
ATOM 1388 N N . VAL A 1 173 ? -14.266 2.422 19.458 1.00 48.94 173 VAL A N 1
ATOM 1389 C CA . VAL A 1 173 ? -14.865 3.545 20.191 1.00 48.94 173 VAL A CA 1
ATOM 1390 C C . VAL A 1 173 ? -15.474 2.966 21.470 1.00 48.94 173 VAL A C 1
ATOM 1392 O O . VAL A 1 173 ? -16.686 2.843 21.609 1.00 48.94 173 VAL A O 1
ATOM 1395 N N . GLY A 1 174 ? -14.621 2.524 22.398 1.00 51.25 174 GLY A N 1
ATOM 1396 C CA . GLY A 1 174 ? -15.056 1.865 23.637 1.00 51.25 174 GLY A CA 1
ATOM 1397 C C . GLY A 1 174 ? -15.296 0.355 23.490 1.00 51.25 174 GLY A C 1
ATOM 1398 O O . GLY A 1 174 ? -14.934 -0.232 22.483 1.00 51.25 174 GLY A O 1
ATOM 1399 N N . ARG A 1 175 ? -15.885 -0.281 24.515 1.00 43.16 175 ARG A N 1
ATOM 1400 C CA . ARG A 1 175 ? -15.847 -1.737 24.820 1.00 43.16 175 ARG A CA 1
ATOM 1401 C C . ARG A 1 175 ? -16.375 -2.731 23.758 1.00 43.16 175 ARG A C 1
ATOM 1403 O O . ARG A 1 175 ? -16.437 -3.919 24.058 1.00 43.16 175 ARG A O 1
ATOM 1410 N N . SER A 1 176 ? -16.800 -2.310 22.571 1.00 45.62 176 SER A N 1
ATOM 1411 C CA . SER A 1 176 ? -17.723 -3.097 21.736 1.00 45.62 176 SER A CA 1
ATOM 1412 C C . SER A 1 176 ? -17.147 -3.754 20.479 1.00 45.62 176 SER A C 1
ATOM 1414 O O . SER A 1 176 ? -17.896 -4.485 19.840 1.00 45.62 176 SER A O 1
ATOM 1416 N N . ASN A 1 177 ? -15.873 -3.565 20.109 1.00 47.69 177 ASN A N 1
ATOM 1417 C CA . ASN A 1 177 ? -15.341 -4.226 18.908 1.00 47.69 177 ASN A CA 1
ATOM 1418 C C . ASN A 1 177 ? -13.972 -4.886 19.135 1.00 47.69 177 ASN A C 1
ATOM 1420 O O . ASN A 1 177 ? -12.955 -4.207 19.261 1.00 47.69 177 ASN A O 1
ATOM 1424 N N . VAL A 1 178 ? -13.972 -6.221 19.200 1.00 47.00 178 VAL A N 1
ATOM 1425 C CA . VAL A 1 178 ? -12.783 -7.066 19.427 1.00 47.00 178 VAL A CA 1
ATOM 1426 C C . VAL A 1 178 ? -11.899 -7.135 18.179 1.00 47.00 178 VAL A C 1
ATOM 1428 O O . VAL A 1 178 ? -10.689 -7.300 18.297 1.00 47.00 178 VAL A O 1
ATOM 1431 N N . GLU A 1 179 ? -12.494 -6.945 17.000 1.00 46.00 179 GLU A N 1
ATOM 1432 C CA . GLU A 1 179 ? -11.826 -7.011 15.694 1.00 46.00 179 GLU A CA 1
ATOM 1433 C C . GLU A 1 179 ? -11.309 -5.641 15.223 1.00 46.00 179 GLU A C 1
ATOM 1435 O O . GLU A 1 179 ? -10.735 -5.513 14.142 1.00 46.00 179 GLU A O 1
ATOM 1440 N N . ALA A 1 180 ? -11.486 -4.592 16.034 1.00 50.09 180 ALA A N 1
ATOM 1441 C CA . ALA A 1 180 ? -11.048 -3.247 15.695 1.00 50.09 180 ALA A CA 1
ATOM 1442 C C . ALA A 1 180 ? -9.513 -3.141 15.650 1.00 50.09 180 ALA A C 1
ATOM 1444 O O . ALA A 1 180 ? -8.838 -3.025 16.677 1.00 50.09 180 ALA A O 1
ATOM 1445 N N . VAL A 1 181 ? -8.967 -3.093 14.437 1.00 52.44 181 VAL A N 1
ATOM 1446 C CA . VAL A 1 181 ? -7.554 -2.823 14.153 1.00 52.44 181 VAL A CA 1
ATOM 1447 C C . VAL A 1 181 ? -7.444 -1.459 13.486 1.00 52.44 181 VAL A C 1
ATOM 1449 O O . VAL A 1 181 ? -8.144 -1.172 12.521 1.00 52.44 181 VAL A O 1
ATOM 1452 N N . GLY A 1 182 ? -6.548 -0.601 13.972 1.00 53.19 182 GLY A N 1
ATOM 1453 C CA . GLY A 1 182 ? -6.262 0.632 13.249 1.00 53.19 182 GLY A CA 1
ATOM 1454 C C . GLY A 1 182 ? -5.589 1.691 14.089 1.00 53.19 182 GLY A C 1
ATOM 1455 O O . GLY A 1 182 ? -6.252 2.330 14.894 1.00 53.19 182 GLY A O 1
ATOM 1456 N N . LEU A 1 183 ? -4.274 1.823 13.896 1.00 55.66 183 LEU A N 1
ATOM 1457 C CA . LEU A 1 183 ? -3.376 2.947 14.233 1.00 55.66 183 LEU A CA 1
ATOM 1458 C C . LEU A 1 183 ? -1.914 2.460 14.159 1.00 55.66 183 LEU A C 1
ATOM 1460 O O . LEU A 1 183 ? -1.017 3.216 13.800 1.00 55.66 183 LEU A O 1
ATOM 1464 N N . GLY A 1 184 ? -1.690 1.169 14.427 1.00 56.41 184 GLY A N 1
ATOM 1465 C CA . GLY A 1 184 ? -0.405 0.479 14.315 1.00 56.41 184 GLY A CA 1
ATOM 1466 C C . GLY A 1 184 ? -0.292 -0.654 15.336 1.00 56.41 184 GLY A C 1
ATOM 1467 O O . GLY A 1 184 ? -1.078 -0.716 16.281 1.00 56.41 184 GLY A O 1
ATOM 1468 N N . ARG A 1 185 ? 0.712 -1.529 15.187 1.00 57.69 185 ARG A N 1
ATOM 1469 C CA . ARG A 1 185 ? 0.928 -2.676 16.094 1.00 57.69 185 ARG A CA 1
ATOM 1470 C C . ARG A 1 185 ? 0.980 -2.290 17.566 1.00 57.69 185 ARG A C 1
ATOM 1472 O O . ARG A 1 185 ? 0.378 -2.968 18.385 1.00 57.69 185 ARG A O 1
ATOM 1479 N N . ASN A 1 186 ? 1.654 -1.189 17.893 1.00 59.25 186 ASN A N 1
ATOM 1480 C CA . ASN A 1 186 ? 1.779 -0.725 19.276 1.00 59.25 186 ASN A CA 1
ATOM 1481 C C . ASN A 1 186 ? 0.415 -0.378 19.884 1.00 59.25 186 ASN A C 1
ATOM 1483 O O . ASN A 1 186 ? 0.149 -0.722 21.031 1.00 59.25 186 ASN A O 1
ATOM 1487 N N . CYS A 1 187 ? -0.465 0.252 19.103 1.00 62.09 187 CYS A N 1
ATOM 1488 C CA . CYS A 1 187 ? -1.820 0.568 19.539 1.00 62.09 187 CYS A CA 1
ATOM 1489 C C . CYS A 1 187 ? -2.662 -0.702 19.683 1.00 62.09 187 CYS A C 1
ATOM 1491 O O . CYS A 1 187 ? -3.385 -0.833 20.663 1.00 62.09 187 CYS A O 1
ATOM 1493 N N . THR A 1 188 ? -2.523 -1.665 18.765 1.00 63.62 188 THR A N 1
ATOM 1494 C CA . THR A 1 188 ? -3.204 -2.964 18.872 1.00 63.62 188 THR A CA 1
ATOM 1495 C C . THR A 1 188 ? -2.766 -3.723 20.125 1.00 63.62 188 THR A C 1
ATOM 1497 O O . THR A 1 188 ? -3.618 -4.128 20.909 1.00 63.62 188 THR A O 1
ATOM 1500 N N . VAL A 1 189 ? -1.455 -3.855 20.369 1.00 63.81 189 VAL A N 1
ATOM 1501 C CA . VAL A 1 189 ? -0.920 -4.518 21.572 1.00 63.81 189 VAL A CA 1
ATOM 1502 C C . VAL A 1 189 ? -1.404 -3.809 22.834 1.00 63.81 189 VAL A C 1
ATOM 1504 O O . VAL A 1 189 ? -1.906 -4.467 23.740 1.00 63.81 189 VAL A O 1
ATOM 1507 N N . PHE A 1 190 ? -1.326 -2.476 22.884 1.00 69.56 190 PHE A N 1
ATOM 1508 C CA . PHE A 1 190 ? -1.828 -1.710 24.024 1.00 69.56 190 PHE A CA 1
ATOM 1509 C C . PHE A 1 190 ? -3.325 -1.951 24.269 1.00 69.56 190 PHE A C 1
ATOM 1511 O O . PHE A 1 190 ? -3.728 -2.197 25.404 1.00 69.56 190 PHE A O 1
ATOM 1518 N N . ASN A 1 191 ? -4.155 -1.937 23.224 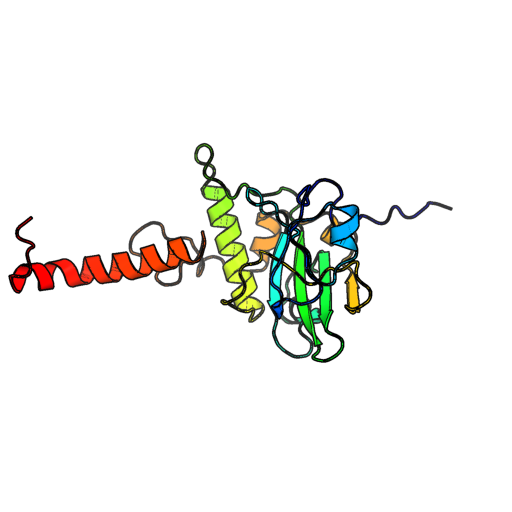1.00 67.50 191 ASN A N 1
ATOM 1519 C CA . ASN A 1 191 ? -5.600 -2.150 23.345 1.00 67.50 191 ASN A CA 1
ATOM 1520 C C . ASN A 1 191 ? -5.939 -3.576 23.813 1.00 67.50 191 ASN A C 1
ATOM 1522 O O . ASN A 1 191 ? -6.772 -3.748 24.702 1.00 67.50 191 ASN A O 1
ATOM 1526 N N . VAL A 1 192 ? -5.267 -4.595 23.269 1.00 70.31 192 VAL A N 1
ATOM 1527 C CA . VAL A 1 192 ? -5.472 -5.999 23.668 1.00 70.31 192 VAL A CA 1
ATOM 1528 C C . VAL A 1 192 ? -5.032 -6.224 25.116 1.00 70.31 192 VAL A C 1
ATOM 1530 O O . VAL A 1 192 ? -5.799 -6.754 25.921 1.00 70.31 192 VAL A O 1
ATOM 1533 N N . VAL A 1 193 ? -3.823 -5.778 25.471 1.00 77.12 193 VAL A N 1
ATOM 1534 C CA . VAL A 1 193 ? -3.265 -5.958 26.820 1.00 77.12 193 VAL A CA 1
ATOM 1535 C C . VAL A 1 193 ? -4.061 -5.165 27.852 1.00 77.12 193 VAL A C 1
ATOM 1537 O O . VAL A 1 193 ? -4.345 -5.689 28.925 1.00 77.12 193 VAL A O 1
ATOM 1540 N N . SER A 1 194 ? -4.469 -3.931 27.540 1.00 74.50 194 SER A N 1
ATOM 1541 C CA . SER A 1 194 ? -5.279 -3.127 28.463 1.00 74.50 194 SER A CA 1
ATOM 1542 C C . SER A 1 194 ? -6.641 -3.764 28.730 1.00 74.50 194 SER A C 1
ATOM 1544 O O . SER A 1 194 ? -7.078 -3.759 29.877 1.00 74.50 194 SER A O 1
ATOM 1546 N N . ARG A 1 195 ? -7.284 -4.390 27.734 1.00 72.06 195 ARG A N 1
ATOM 1547 C CA . ARG A 1 195 ? -8.530 -5.141 27.949 1.00 72.06 195 ARG A CA 1
ATOM 1548 C C . ARG A 1 195 ? -8.331 -6.324 28.889 1.00 72.06 195 ARG A C 1
ATOM 1550 O O . ARG A 1 195 ? -9.061 -6.427 29.873 1.00 72.06 195 ARG A O 1
ATOM 1557 N N . TRP A 1 196 ? -7.340 -7.171 28.607 1.00 79.62 196 TRP A N 1
ATOM 1558 C CA . TRP A 1 196 ? -7.013 -8.291 29.488 1.00 79.62 196 TRP A CA 1
ATOM 1559 C C . TRP A 1 196 ? -6.731 -7.787 30.909 1.00 79.62 196 TRP A C 1
ATOM 1561 O O . TRP A 1 196 ? -7.296 -8.299 31.873 1.00 79.62 196 TRP A O 1
ATOM 1571 N N . ALA A 1 197 ? -5.949 -6.713 31.041 1.00 81.25 197 ALA A N 1
ATOM 1572 C CA . ALA A 1 197 ? -5.654 -6.109 32.331 1.00 81.25 197 ALA A CA 1
ATOM 1573 C C . ALA A 1 197 ? -6.925 -5.610 33.038 1.00 81.25 197 ALA A C 1
ATOM 1575 O O . ALA A 1 197 ? -7.106 -5.906 34.212 1.00 81.25 197 ALA A O 1
ATOM 1576 N N . TYR A 1 198 ? -7.835 -4.904 32.357 1.00 79.00 198 TYR A N 1
ATOM 1577 C CA . TYR A 1 198 ? -9.079 -4.412 32.965 1.00 79.00 198 TYR A CA 1
ATOM 1578 C C . TYR A 1 198 ? -10.040 -5.528 33.388 1.00 79.00 198 TYR A C 1
ATOM 1580 O O . TYR A 1 198 ? -10.710 -5.374 34.408 1.00 79.00 198 TYR A O 1
ATOM 1588 N N . GLU A 1 199 ? -10.120 -6.626 32.634 1.00 79.88 199 GLU A N 1
ATOM 1589 C CA . GLU A 1 199 ? -10.946 -7.787 32.995 1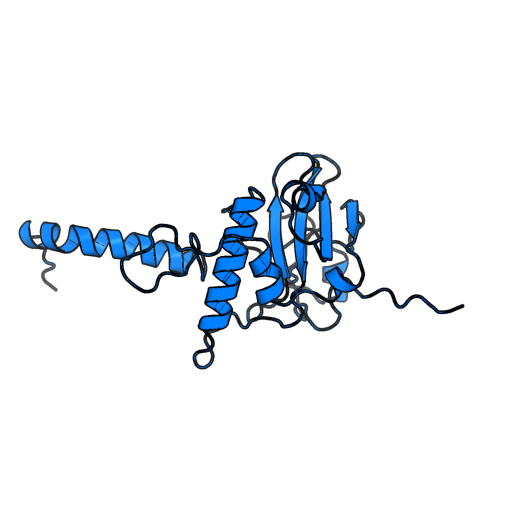.00 79.88 199 GLU A CA 1
ATOM 1590 C C . GLU A 1 199 ? -10.377 -8.513 34.227 1.00 79.88 199 GLU A C 1
ATOM 1592 O O . GLU A 1 199 ? -11.134 -8.903 35.112 1.00 79.88 199 GLU A O 1
ATOM 1597 N N . ASN A 1 200 ? -9.049 -8.616 34.338 1.00 86.00 200 ASN A N 1
ATOM 1598 C CA . ASN A 1 200 ? -8.395 -9.410 35.382 1.00 86.00 200 ASN A CA 1
ATOM 1599 C C . ASN A 1 200 ? -7.990 -8.589 36.626 1.00 86.00 200 ASN A C 1
ATOM 1601 O O . ASN A 1 200 ? -7.766 -9.154 37.695 1.00 86.00 200 ASN A O 1
ATOM 1605 N N . VAL A 1 201 ? -7.916 -7.251 36.550 1.00 83.19 201 VAL A N 1
ATOM 1606 C CA . VAL A 1 201 ? -7.386 -6.409 37.648 1.00 83.19 201 VAL A CA 1
ATOM 1607 C C . VAL A 1 201 ? -8.161 -6.556 38.959 1.00 83.19 201 VAL A C 1
ATOM 1609 O O . VAL A 1 201 ? -7.573 -6.437 40.032 1.00 83.19 201 VAL A O 1
ATOM 1612 N N . LEU A 1 202 ? -9.474 -6.795 38.907 1.00 78.94 202 LEU A N 1
ATOM 1613 C CA . LEU A 1 202 ? -10.289 -6.957 40.114 1.00 78.94 202 LEU A CA 1
ATOM 1614 C C . LEU A 1 202 ? -9.986 -8.275 40.829 1.00 78.94 202 LEU A C 1
ATOM 1616 O O . LEU A 1 202 ? -9.885 -8.281 42.053 1.00 78.94 202 LEU A O 1
ATOM 1620 N N . GLU A 1 203 ? -9.776 -9.351 40.076 1.00 80.94 203 GLU A N 1
ATOM 1621 C CA . GLU A 1 203 ? -9.386 -10.653 40.616 1.00 80.94 203 GLU A CA 1
ATOM 1622 C C . GLU A 1 203 ? -7.991 -10.581 41.257 1.00 80.94 203 GLU A C 1
ATOM 1624 O O . GLU A 1 203 ? -7.818 -10.966 42.412 1.00 80.94 203 GLU A O 1
ATOM 1629 N N . TYR A 1 204 ? -7.023 -9.956 40.579 1.00 76.56 204 TYR A N 1
ATOM 1630 C CA . TYR A 1 204 ? -5.684 -9.723 41.136 1.00 76.56 204 TYR A CA 1
ATOM 1631 C C . TYR A 1 204 ? -5.706 -8.875 42.418 1.00 76.56 204 TYR A C 1
ATOM 1633 O O . TYR A 1 204 ? -4.978 -9.162 43.370 1.00 76.56 204 TYR A O 1
ATOM 1641 N N . LYS A 1 205 ? -6.569 -7.851 42.482 1.00 74.06 205 LYS A N 1
ATOM 1642 C CA . LYS A 1 205 ? -6.759 -7.042 43.699 1.00 74.06 205 LYS A CA 1
ATOM 1643 C C . 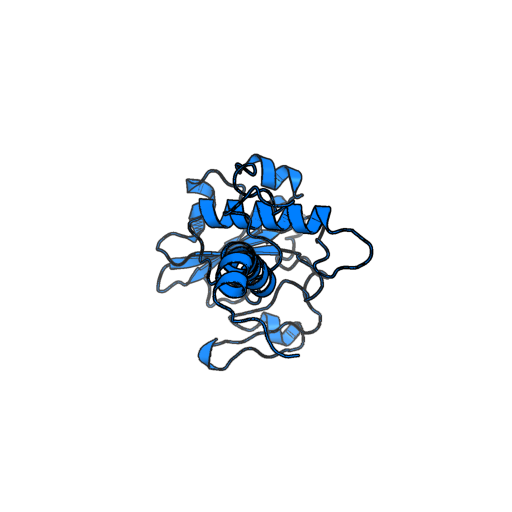LYS A 1 205 ? -7.367 -7.850 44.848 1.00 74.06 205 LYS A C 1
ATOM 1645 O O . LYS A 1 205 ? -6.982 -7.639 45.993 1.00 74.06 205 LYS A O 1
ATOM 1650 N N . GLN A 1 206 ? -8.295 -8.764 44.562 1.00 73.88 206 GLN A N 1
ATOM 1651 C CA . GLN A 1 206 ? -8.905 -9.639 45.572 1.00 73.88 206 GLN A CA 1
ATOM 1652 C C . GLN A 1 206 ? -7.933 -10.705 46.093 1.00 73.88 206 GLN A C 1
ATOM 1654 O O . GLN A 1 206 ? -7.990 -11.056 47.268 1.00 73.88 206 GLN A O 1
ATOM 1659 N N . GLN A 1 207 ? -6.997 -11.161 45.258 1.00 75.50 207 GLN A N 1
ATOM 1660 C CA . GLN A 1 207 ? -5.930 -12.096 45.635 1.00 75.50 207 GLN A CA 1
ATOM 1661 C C . GLN A 1 207 ? -4.806 -11.446 46.471 1.00 75.50 207 GLN A C 1
ATOM 1663 O O . GLN A 1 207 ? -3.785 -12.078 46.734 1.00 75.50 207 GLN A O 1
ATOM 1668 N N . GLY A 1 208 ? -4.965 -10.187 46.899 1.00 62.34 208 GLY A N 1
ATOM 1669 C CA . GLY A 1 208 ? -3.991 -9.489 47.744 1.00 62.34 208 GLY A CA 1
ATOM 1670 C C . GLY A 1 208 ? -2.711 -9.064 47.017 1.00 62.34 208 GLY A C 1
ATOM 1671 O O . GLY A 1 208 ? -1.801 -8.535 47.650 1.00 62.34 208 GLY A O 1
ATOM 1672 N N . LEU A 1 209 ? -2.644 -9.222 45.690 1.00 59.19 209 LEU A N 1
ATOM 1673 C CA . LEU A 1 209 ? -1.573 -8.697 44.834 1.00 59.19 209 LEU A CA 1
ATOM 1674 C C . LEU A 1 209 ? -1.805 -7.205 44.547 1.00 59.19 209 LEU A C 1
ATOM 1676 O O . LEU A 1 209 ? -1.808 -6.742 43.408 1.00 59.19 209 LEU A O 1
ATOM 1680 N N . THR A 1 210 ? -2.033 -6.425 45.596 1.00 58.53 210 THR A N 1
ATOM 1681 C CA . THR A 1 210 ? -1.918 -4.970 45.537 1.00 58.53 210 THR A CA 1
ATOM 1682 C C . THR A 1 210 ? -0.480 -4.608 45.856 1.00 58.53 210 THR A C 1
ATOM 1684 O O . THR A 1 210 ? 0.001 -4.898 46.949 1.00 58.53 210 THR A O 1
ATOM 1687 N N . LEU A 1 211 ? 0.206 -3.985 44.894 1.00 54.81 211 LEU A N 1
ATOM 1688 C CA . LEU A 1 211 ? 1.498 -3.348 45.124 1.00 54.81 211 LEU A CA 1
ATOM 1689 C C . LEU A 1 211 ? 1.394 -2.455 46.365 1.00 54.81 211 LEU A C 1
ATOM 1691 O O . LEU A 1 211 ? 0.624 -1.494 46.380 1.00 54.81 211 LEU A O 1
ATOM 1695 N N . ALA A 1 212 ? 2.192 -2.781 47.381 1.00 52.28 212 ALA A N 1
ATOM 1696 C CA . ALA A 1 212 ? 2.747 -1.777 48.268 1.00 52.28 212 ALA A CA 1
ATOM 1697 C C . ALA A 1 212 ? 3.612 -0.866 47.384 1.00 52.28 212 ALA A C 1
ATOM 1699 O O . ALA A 1 212 ? 4.751 -1.203 47.063 1.00 52.28 212 ALA A O 1
ATOM 1700 N N . GLY A 1 213 ? 2.991 0.189 46.861 1.00 46.75 213 GLY A N 1
ATOM 1701 C CA . GLY A 1 213 ? 3.668 1.315 46.227 1.00 46.75 213 GLY A CA 1
ATOM 1702 C C . GLY A 1 213 ? 4.011 2.359 47.271 1.00 46.75 213 GLY A C 1
ATOM 1703 O O . GLY A 1 213 ? 3.163 2.568 48.167 1.00 46.75 213 GLY A O 1
#

Foldseek 3Di:
DPPPPQQDLLNPPQADQFWWAAQDPVVPTDTHGPVVRLQHQKTFSHDPFKDFKLKFWFQAAPLQCLCVVLVADHAQKWWAQPPGRTTMGIFGALDIDTLDPDDPSVVQQQLVFLLSLQVCVSSVTDPPDPSRMHRNQSHPNTDMDGDDPVRSSGDHSVVRPVSGDSPLARADPPDPHPSHDGNGPVVNVCVVVVVVCVVCVVVCVVVVVDDPD

pLDDT: mean 83.36, std 17.03, range [33.0, 98.31]

Secondary structure (DSSP, 8-state):
--------TTTTTSS-SS-EEES-GGG--EE--HHHHTTSSEE--S-TTEEEEEEEEE-STTGGGHHHHTTPPPPSEEEEETTT--EEEEEEEEEEEE-S--TTTHHHHHHHHHHHHHHHHHHT--TT--SSSEE-TTSTTEEEEEPPHHHHH-B-HHHHHTTS-TTTT----STT-TT---S-HHHHHHHHHHHHHHHHHHHHHHTT-----

Radius of gyration: 19.82 Å; chains: 1; bounding box: 40×36×80 Å